Protein AF-A0A372LTD6-F1 (afdb_monomer)

Structure (mmCIF, N/CA/C/O backbone):
data_AF-A0A372LTD6-F1
#
_entry.id   AF-A0A372LTD6-F1
#
loop_
_atom_site.group_PDB
_atom_site.id
_atom_site.type_symbol
_atom_site.label_atom_id
_atom_site.label_alt_id
_atom_site.label_comp_id
_atom_site.label_asym_id
_atom_site.label_entity_id
_atom_site.label_seq_id
_atom_site.pdbx_PDB_ins_code
_atom_site.Cartn_x
_atom_site.Cartn_y
_atom_site.Cartn_z
_atom_site.occupancy
_atom_site.B_iso_or_equiv
_atom_site.auth_seq_id
_atom_site.auth_comp_id
_atom_site.auth_asym_id
_atom_site.auth_atom_id
_atom_site.pdbx_PDB_model_num
ATOM 1 N N . MET A 1 1 ? -12.110 -16.234 -27.546 1.00 48.28 1 MET A N 1
ATOM 2 C CA . MET A 1 1 ? -11.596 -17.216 -28.523 1.00 48.28 1 MET A CA 1
ATOM 3 C C . MET A 1 1 ? -10.132 -16.880 -28.684 1.00 48.28 1 MET A C 1
ATOM 5 O O . MET A 1 1 ? -9.846 -15.906 -29.369 1.00 48.28 1 MET A O 1
ATOM 9 N N . GLY A 1 2 ? -9.264 -17.591 -27.964 1.00 65.38 2 GLY A N 1
ATOM 10 C CA . GLY A 1 2 ? -7.819 -17.384 -28.027 1.00 65.38 2 GLY A CA 1
ATOM 11 C C . GLY A 1 2 ? -7.290 -17.787 -29.399 1.00 65.38 2 GLY A C 1
ATOM 12 O O . GLY A 1 2 ? -7.794 -18.723 -30.033 1.00 65.38 2 GLY A O 1
ATOM 13 N N . ARG A 1 3 ? -6.325 -17.029 -29.907 1.00 87.62 3 ARG A N 1
ATOM 14 C CA . ARG A 1 3 ? -5.604 -17.367 -31.130 1.00 87.62 3 ARG A CA 1
ATOM 15 C C . ARG A 1 3 ? -4.471 -18.315 -30.752 1.00 87.62 3 ARG A C 1
ATOM 17 O O . ARG A 1 3 ? -3.696 -18.023 -29.854 1.00 87.62 3 ARG A O 1
ATOM 24 N N . TYR A 1 4 ? -4.329 -19.419 -31.478 1.00 91.19 4 TYR A N 1
ATOM 25 C CA . TYR A 1 4 ? -3.184 -20.308 -31.292 1.00 91.19 4 TYR A CA 1
ATOM 26 C C . TYR A 1 4 ? -2.007 -19.874 -32.160 1.00 91.19 4 TYR A C 1
ATOM 28 O O . TYR A 1 4 ? -2.164 -19.634 -33.360 1.00 91.19 4 TYR A O 1
ATOM 36 N N . LEU A 1 5 ? -0.830 -19.827 -31.547 1.00 91.19 5 LEU A N 1
ATOM 37 C CA . LEU A 1 5 ? 0.433 -19.434 -32.153 1.00 91.19 5 LEU A CA 1
ATOM 38 C C . LEU A 1 5 ? 1.352 -20.641 -32.301 1.00 91.19 5 LEU A C 1
ATOM 40 O O . LEU A 1 5 ? 1.405 -21.523 -31.439 1.00 91.19 5 LEU A O 1
ATOM 44 N N . ASN A 1 6 ? 2.128 -20.665 -33.380 1.00 92.38 6 ASN A N 1
ATOM 45 C CA . ASN A 1 6 ? 3.259 -21.581 -33.478 1.00 92.38 6 ASN A CA 1
ATOM 46 C C . ASN A 1 6 ? 4.502 -21.011 -32.762 1.00 92.38 6 ASN A C 1
ATOM 48 O O . ASN A 1 6 ? 4.570 -19.832 -32.415 1.00 92.38 6 ASN A O 1
ATOM 52 N N . VAL A 1 7 ? 5.533 -21.839 -32.575 1.00 90.38 7 VAL A N 1
ATOM 53 C CA . VAL A 1 7 ? 6.768 -21.445 -31.863 1.00 90.38 7 VAL A CA 1
ATOM 54 C C . VAL A 1 7 ? 7.481 -20.245 -32.506 1.00 90.38 7 VAL A C 1
ATOM 56 O O . VAL A 1 7 ? 8.085 -19.441 -31.798 1.00 90.38 7 VAL A O 1
ATOM 59 N N . HIS A 1 8 ? 7.432 -20.105 -33.833 1.00 90.69 8 HIS A N 1
ATOM 60 C CA . HIS A 1 8 ? 8.061 -18.983 -34.535 1.00 90.69 8 HIS A CA 1
ATOM 61 C C . HIS A 1 8 ? 7.274 -17.682 -34.352 1.00 90.69 8 HIS A C 1
ATOM 63 O O . HIS A 1 8 ? 7.871 -16.625 -34.162 1.00 90.69 8 HIS A O 1
ATOM 69 N N . GLU A 1 9 ? 5.945 -17.757 -34.369 1.00 91.31 9 GLU A N 1
ATOM 70 C CA . GLU A 1 9 ? 5.068 -16.624 -34.076 1.00 91.31 9 GLU A CA 1
ATOM 71 C C . GLU A 1 9 ? 5.218 -16.179 -32.621 1.00 91.31 9 GLU A C 1
ATOM 73 O O . GLU A 1 9 ? 5.394 -14.989 -32.368 1.00 91.31 9 GLU A O 1
ATOM 78 N N . ALA A 1 10 ? 5.262 -17.128 -31.681 1.00 91.75 10 ALA A N 1
ATOM 79 C CA . ALA A 1 10 ? 5.526 -16.841 -30.276 1.00 91.75 10 ALA A CA 1
ATOM 80 C C . ALA A 1 10 ? 6.906 -16.199 -30.075 1.00 91.75 10 ALA A C 1
ATOM 82 O O . ALA A 1 10 ? 7.030 -15.227 -29.336 1.00 91.75 10 ALA A O 1
ATOM 83 N N . LEU A 1 11 ? 7.943 -16.673 -30.779 1.00 93.25 11 LEU A N 1
ATOM 84 C CA . LEU A 1 11 ? 9.263 -16.040 -30.753 1.00 93.25 11 LEU A CA 1
ATOM 85 C C . LEU A 1 11 ? 9.213 -14.594 -31.254 1.00 93.25 11 LEU A C 1
ATOM 87 O O . LEU A 1 11 ? 9.876 -13.741 -30.672 1.00 93.25 11 LEU A O 1
ATOM 91 N N . ARG A 1 12 ? 8.446 -14.305 -32.312 1.00 92.38 12 ARG A N 1
ATOM 92 C CA . ARG A 1 12 ? 8.309 -12.935 -32.823 1.00 92.38 12 ARG A CA 1
ATOM 93 C C . ARG A 1 12 ? 7.703 -12.016 -31.765 1.00 92.38 12 ARG A C 1
ATOM 95 O O . ARG A 1 12 ? 8.260 -10.955 -31.516 1.00 92.38 12 ARG A O 1
ATOM 102 N N . ILE A 1 13 ? 6.634 -12.453 -31.099 1.00 90.88 13 ILE A N 1
ATOM 103 C CA . ILE A 1 13 ? 5.996 -11.682 -30.022 1.00 90.88 13 ILE A CA 1
ATOM 104 C C . ILE A 1 13 ? 6.965 -11.502 -28.845 1.00 90.88 13 ILE A C 1
ATOM 106 O O . ILE A 1 13 ? 7.194 -10.385 -28.395 1.00 90.88 13 ILE A O 1
ATOM 110 N N . LEU A 1 14 ? 7.620 -12.572 -28.391 1.00 91.25 14 LEU A N 1
ATOM 111 C CA . LEU A 1 14 ? 8.610 -12.494 -27.310 1.00 91.25 14 LEU A CA 1
ATOM 112 C C . LEU A 1 14 ? 9.780 -11.561 -27.647 1.00 91.25 14 LEU A C 1
ATOM 114 O O . LEU A 1 14 ? 10.305 -10.895 -26.756 1.00 91.25 14 LEU A O 1
ATOM 118 N N . ASN A 1 15 ? 10.181 -11.497 -28.915 1.00 90.88 15 ASN A N 1
ATOM 119 C CA . ASN A 1 15 ? 11.214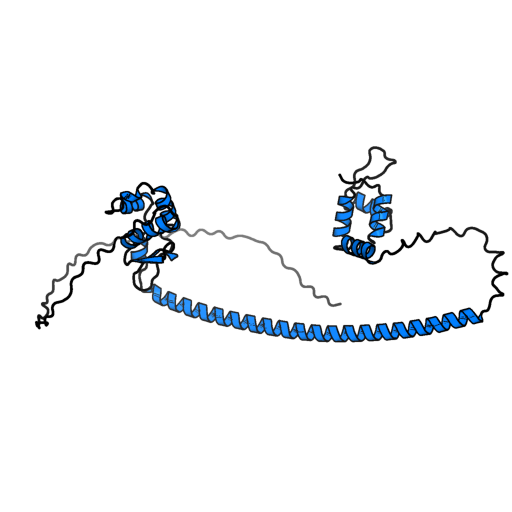 -10.587 -29.390 1.00 90.88 15 ASN A CA 1
ATOM 120 C C . ASN A 1 15 ? 10.728 -9.127 -29.392 1.00 90.88 15 ASN A C 1
ATOM 122 O O . ASN A 1 15 ? 11.420 -8.249 -28.884 1.00 90.88 15 ASN A O 1
ATOM 126 N N . GLU A 1 16 ? 9.510 -8.868 -29.878 1.00 87.50 16 GLU A N 1
ATOM 127 C CA . GLU A 1 16 ? 8.889 -7.535 -29.820 1.00 87.50 16 GLU A CA 1
ATOM 128 C C . GLU A 1 16 ? 8.759 -7.004 -28.387 1.00 87.50 16 GLU A C 1
ATOM 130 O O . GLU A 1 16 ? 8.861 -5.798 -28.163 1.00 87.50 16 GLU A O 1
ATOM 135 N N . HIS A 1 17 ? 8.566 -7.905 -27.423 1.00 86.00 17 HIS A N 1
ATOM 136 C CA . HIS A 1 17 ? 8.518 -7.595 -25.996 1.00 86.00 17 HIS A CA 1
ATOM 137 C C . HIS A 1 17 ? 9.883 -7.688 -25.291 1.00 86.00 17 HIS A C 1
ATOM 139 O O . HIS A 1 17 ? 9.942 -7.630 -24.065 1.00 86.00 17 HIS A O 1
ATOM 145 N N . TYR A 1 18 ? 10.981 -7.800 -26.047 1.00 87.69 18 TYR A N 1
ATOM 146 C CA . TYR A 1 18 ? 12.365 -7.858 -25.555 1.00 87.69 18 TYR A CA 1
ATOM 147 C C . TYR A 1 18 ? 12.651 -8.984 -24.544 1.00 87.69 18 TYR A C 1
ATOM 149 O O . TYR A 1 18 ? 13.608 -8.908 -23.776 1.00 87.69 18 TYR A O 1
ATOM 157 N N . VAL A 1 19 ? 11.868 -10.064 -24.565 1.00 89.19 19 VAL A N 1
ATOM 158 C CA . VAL A 1 19 ? 12.026 -11.208 -23.656 1.00 89.19 19 VAL A CA 1
ATOM 159 C C . VAL A 1 19 ? 13.125 -12.152 -24.144 1.00 89.19 19 VAL A C 1
ATOM 161 O O . VAL A 1 19 ? 14.004 -12.556 -23.381 1.00 89.19 19 VAL A O 1
ATOM 164 N N . THR A 1 20 ? 13.106 -12.538 -25.424 1.00 91.94 20 THR A N 1
ATOM 165 C CA . THR A 1 20 ? 14.157 -13.385 -26.007 1.00 91.94 20 THR A CA 1
ATOM 166 C C . THR A 1 20 ? 14.205 -13.298 -27.530 1.00 91.94 20 THR A C 1
ATOM 168 O O . THR A 1 20 ? 13.193 -13.079 -28.182 1.00 91.94 20 THR A O 1
ATOM 171 N N . HIS A 1 21 ? 15.391 -13.540 -28.094 1.00 90.69 21 HIS A N 1
ATOM 172 C CA . HIS A 1 21 ? 15.633 -13.600 -29.542 1.00 90.69 21 HIS A CA 1
ATOM 173 C C . HIS A 1 21 ? 15.955 -15.031 -30.019 1.00 90.69 21 HIS A C 1
ATOM 175 O O . HIS A 1 21 ? 16.237 -15.253 -31.194 1.00 90.69 21 HIS A O 1
ATOM 181 N N . SER A 1 22 ? 15.963 -16.017 -29.112 1.00 93.81 22 SER A N 1
ATOM 182 C CA . SER A 1 22 ? 16.414 -17.382 -29.405 1.00 93.81 22 SER A CA 1
ATOM 183 C C . SER A 1 22 ? 15.272 -18.388 -29.359 1.00 93.81 22 SER A C 1
ATOM 185 O O . SER A 1 22 ? 14.692 -18.655 -28.306 1.00 93.81 22 SER A O 1
ATOM 187 N N . ILE A 1 23 ? 15.024 -19.052 -30.490 1.00 92.50 23 ILE A N 1
ATOM 188 C CA . ILE A 1 23 ? 14.046 -20.144 -30.580 1.00 92.50 23 ILE A CA 1
ATOM 189 C C . ILE A 1 23 ? 14.385 -21.326 -29.657 1.00 92.50 23 ILE A C 1
ATOM 191 O O . ILE A 1 23 ? 13.500 -22.029 -29.166 1.00 92.50 23 ILE A O 1
ATOM 195 N N . GLN A 1 24 ? 15.674 -21.546 -29.385 1.00 94.00 24 GLN A N 1
ATOM 196 C CA . GLN A 1 24 ? 16.124 -22.604 -28.479 1.00 94.00 24 GLN A CA 1
ATOM 197 C C . GLN A 1 24 ? 15.684 -22.315 -27.041 1.00 94.00 24 GLN A C 1
ATOM 199 O O . GLN A 1 24 ? 15.284 -23.226 -26.321 1.00 94.00 24 GLN A O 1
ATOM 204 N N . THR A 1 25 ? 15.692 -21.042 -26.646 1.00 93.62 25 THR A N 1
ATOM 205 C CA . THR A 1 25 ? 15.204 -20.604 -25.338 1.00 93.62 25 THR A CA 1
ATOM 206 C C . THR A 1 25 ? 13.693 -20.800 -25.226 1.00 93.62 25 THR A C 1
ATOM 208 O O . THR A 1 25 ? 13.234 -21.396 -24.256 1.00 93.62 25 THR A O 1
ATOM 211 N N . VAL A 1 26 ? 12.929 -20.413 -26.254 1.00 92.31 26 VAL A N 1
ATOM 212 C CA . VAL A 1 26 ? 11.464 -20.598 -26.288 1.00 92.31 26 VAL A CA 1
ATOM 213 C C . VAL A 1 26 ? 11.089 -22.078 -26.186 1.00 92.31 26 VAL A C 1
ATOM 215 O O . VAL A 1 26 ? 10.296 -22.476 -25.337 1.00 92.31 26 VAL A O 1
ATOM 218 N N . THR A 1 27 ? 11.716 -22.934 -26.994 1.00 91.81 27 THR A N 1
ATOM 219 C CA . THR A 1 27 ? 11.458 -24.385 -26.949 1.00 91.81 27 THR A CA 1
ATOM 220 C C . THR A 1 27 ? 11.879 -25.029 -25.629 1.00 91.81 27 THR A C 1
ATOM 222 O O . THR A 1 27 ? 11.245 -25.992 -25.195 1.00 91.81 27 THR A O 1
ATOM 225 N N . ARG A 1 28 ? 12.920 -24.510 -24.967 1.00 94.94 28 ARG A N 1
ATOM 226 C CA . ARG A 1 28 ? 13.306 -24.931 -23.618 1.00 94.94 28 ARG A CA 1
ATOM 227 C C . ARG A 1 28 ? 12.240 -24.554 -22.589 1.00 94.94 28 ARG A C 1
ATOM 229 O O . ARG A 1 28 ? 11.867 -25.414 -21.803 1.00 94.94 28 ARG A O 1
ATOM 236 N N . TRP A 1 29 ? 11.718 -23.330 -22.617 1.00 95.69 29 TRP A N 1
ATOM 237 C CA . TRP A 1 29 ? 10.663 -22.890 -21.695 1.00 95.69 29 TRP A CA 1
ATOM 238 C C . TRP A 1 29 ? 9.362 -23.671 -21.851 1.00 95.69 29 TRP A C 1
ATOM 240 O O . TRP A 1 29 ? 8.746 -24.012 -20.846 1.00 95.69 29 TRP A O 1
ATOM 250 N N . ILE A 1 30 ? 9.008 -24.049 -23.080 1.00 93.81 30 ILE A N 1
ATOM 251 C CA . ILE A 1 30 ? 7.881 -24.954 -23.341 1.00 93.81 30 ILE A CA 1
ATOM 252 C C . ILE A 1 30 ? 8.113 -26.324 -22.684 1.00 93.81 30 ILE A C 1
ATOM 254 O O . ILE A 1 30 ? 7.233 -26.858 -22.020 1.00 93.81 30 ILE A O 1
ATOM 258 N N . ARG A 1 31 ? 9.319 -26.898 -22.812 1.00 91.50 31 ARG A N 1
ATOM 259 C CA . ARG A 1 31 ? 9.651 -28.189 -22.173 1.00 91.50 31 ARG A CA 1
ATOM 260 C C . ARG A 1 31 ? 9.690 -28.112 -20.649 1.00 91.50 31 ARG A C 1
ATOM 262 O O . ARG A 1 31 ? 9.387 -29.101 -19.994 1.00 91.50 31 ARG A O 1
ATOM 269 N N . GLU A 1 32 ? 10.108 -26.972 -20.108 1.00 93.81 32 GLU A N 1
ATOM 270 C CA . GLU A 1 32 ? 10.131 -26.698 -18.668 1.00 93.81 32 GLU A CA 1
ATOM 271 C C . GLU A 1 32 ? 8.733 -26.380 -18.104 1.00 93.81 32 GLU A C 1
ATOM 273 O O . GLU A 1 32 ? 8.602 -26.252 -16.892 1.00 93.81 32 GLU A O 1
ATOM 278 N N . GLY A 1 33 ? 7.703 -26.251 -18.951 1.00 91.31 33 GLY A N 1
ATOM 279 C CA . GLY A 1 33 ? 6.337 -25.918 -18.532 1.00 91.31 33 GLY A CA 1
ATOM 280 C C . GLY A 1 33 ? 6.148 -24.458 -18.118 1.00 91.31 33 GLY A C 1
ATOM 281 O O . GLY A 1 33 ? 5.161 -24.135 -17.472 1.00 91.31 33 GLY A O 1
ATOM 282 N N . LYS A 1 34 ? 7.092 -23.576 -18.469 1.00 91.88 34 LYS A N 1
ATOM 283 C CA . LYS A 1 34 ? 7.004 -22.132 -18.192 1.00 91.88 34 LYS A CA 1
ATOM 284 C C . LYS A 1 34 ? 6.077 -21.407 -19.159 1.00 91.88 34 LYS A C 1
ATOM 286 O O . LYS A 1 34 ? 5.458 -20.426 -18.783 1.00 91.88 34 LYS A O 1
ATOM 291 N N . ILE A 1 35 ? 6.022 -21.883 -20.401 1.00 93.44 35 ILE A N 1
ATOM 292 C CA . ILE A 1 35 ? 5.040 -21.459 -21.399 1.00 93.44 35 ILE A CA 1
ATOM 293 C C . ILE A 1 35 ? 4.132 -22.658 -21.631 1.00 93.44 35 ILE A C 1
ATOM 295 O O . ILE A 1 35 ? 4.621 -23.731 -22.003 1.00 93.44 35 ILE A O 1
ATOM 299 N N . ILE A 1 36 ? 2.835 -22.476 -21.400 1.00 91.88 36 ILE A N 1
ATOM 300 C CA . ILE A 1 36 ? 1.831 -23.509 -21.637 1.00 91.88 36 ILE A CA 1
ATOM 301 C C . ILE A 1 36 ? 1.709 -23.699 -23.150 1.00 91.88 36 ILE A C 1
ATOM 303 O O . ILE A 1 36 ? 1.489 -22.755 -23.907 1.00 91.88 36 ILE A O 1
ATOM 307 N N . ALA A 1 37 ? 1.938 -24.927 -23.610 1.00 92.19 37 ALA A N 1
ATOM 308 C CA . ALA A 1 37 ? 1.840 -25.260 -25.020 1.00 92.19 37 ALA A CA 1
ATOM 309 C C . ALA A 1 37 ? 1.366 -26.697 -25.210 1.00 92.19 37 ALA A C 1
ATOM 311 O O . ALA A 1 37 ? 1.832 -27.628 -24.547 1.00 92.19 37 ALA A O 1
ATOM 312 N N . GLU A 1 38 ? 0.500 -26.891 -26.192 1.00 90.75 38 GLU A N 1
ATOM 313 C CA . GLU A 1 38 ? 0.000 -28.193 -26.591 1.00 90.75 38 GLU A CA 1
ATOM 314 C C . GLU A 1 38 ? 0.776 -28.723 -27.790 1.00 90.75 38 GLU A C 1
ATOM 316 O O . GLU A 1 38 ? 1.148 -28.003 -28.723 1.00 90.75 38 GLU A O 1
ATOM 321 N N . ARG A 1 39 ? 1.042 -30.028 -27.786 1.00 87.12 39 ARG A N 1
ATOM 322 C CA . ARG A 1 39 ? 1.688 -30.670 -28.924 1.00 87.12 39 ARG A CA 1
ATOM 323 C C . ARG A 1 39 ? 0.644 -30.945 -29.997 1.00 87.12 39 ARG A C 1
ATOM 325 O O . ARG A 1 39 ? -0.321 -31.657 -29.746 1.00 87.12 39 ARG A O 1
ATOM 332 N N . THR A 1 40 ? 0.872 -30.443 -31.206 1.00 85.25 40 THR A N 1
ATOM 333 C CA . THR A 1 40 ? -0.046 -30.681 -32.327 1.00 85.25 40 THR A CA 1
ATOM 334 C C . THR A 1 40 ? -0.040 -32.160 -32.729 1.00 85.25 40 THR A C 1
ATOM 336 O O . THR A 1 40 ? 1.007 -32.813 -32.687 1.00 85.25 40 THR A O 1
ATOM 339 N N . GLU A 1 41 ? -1.188 -32.684 -33.175 1.00 81.69 41 GLU A N 1
ATOM 340 C CA . GLU A 1 41 ? -1.328 -34.066 -33.673 1.00 81.69 41 GLU A CA 1
ATOM 341 C C . GLU A 1 41 ? -0.324 -34.384 -34.794 1.00 81.69 41 GLU A C 1
ATOM 343 O O . GLU A 1 41 ? 0.264 -35.468 -34.856 1.00 81.69 41 GLU A O 1
ATOM 348 N N . ASN A 1 42 ? -0.062 -33.402 -35.657 1.00 81.19 42 ASN A N 1
ATOM 349 C CA . ASN A 1 42 ? 0.957 -33.491 -36.684 1.00 81.19 42 ASN A CA 1
ATOM 350 C C . ASN A 1 42 ? 2.321 -33.055 -36.131 1.00 81.19 42 ASN A C 1
ATOM 352 O O . ASN A 1 42 ? 2.564 -31.882 -35.848 1.00 81.19 42 ASN A O 1
ATOM 356 N N . ARG A 1 43 ? 3.265 -34.002 -36.050 1.00 73.25 43 ARG A N 1
ATOM 357 C CA . ARG A 1 43 ? 4.631 -33.748 -35.551 1.00 73.25 43 ARG A CA 1
ATOM 358 C C . ARG A 1 43 ? 5.385 -32.664 -36.328 1.00 73.25 43 ARG A C 1
ATOM 360 O O . ARG A 1 43 ? 6.340 -32.117 -35.782 1.00 73.25 43 ARG A O 1
ATOM 367 N N . LYS A 1 44 ? 4.997 -32.387 -37.578 1.00 75.81 44 LYS A N 1
ATOM 368 C CA . LYS A 1 44 ? 5.616 -31.343 -38.407 1.00 75.81 44 LYS A CA 1
ATOM 369 C C . LYS A 1 44 ? 5.207 -29.929 -37.995 1.00 75.81 44 LYS A C 1
ATOM 371 O O . LYS A 1 44 ? 5.996 -29.016 -38.197 1.00 75.81 44 LYS A O 1
ATOM 376 N N . ASP A 1 45 ? 4.036 -29.774 -37.383 1.00 71.50 45 ASP A N 1
ATOM 377 C CA . ASP A 1 45 ? 3.470 -28.462 -37.042 1.00 71.50 45 ASP A CA 1
ATOM 378 C C . ASP A 1 45 ? 3.971 -27.956 -35.678 1.00 71.50 45 ASP A C 1
ATOM 380 O O . ASP A 1 45 ? 3.835 -26.782 -35.347 1.00 71.50 45 ASP A O 1
ATOM 384 N N . GLY A 1 46 ? 4.626 -28.826 -34.900 1.00 86.81 46 GLY A N 1
ATOM 385 C CA . GLY A 1 46 ? 5.301 -28.454 -33.661 1.00 86.81 46 GLY A CA 1
ATOM 386 C C . GLY A 1 46 ? 4.340 -28.214 -32.493 1.00 86.81 46 GLY A C 1
ATOM 387 O O . GLY A 1 46 ? 3.414 -28.998 -32.262 1.00 86.81 46 GLY A O 1
ATOM 388 N N . TRP A 1 47 ? 4.619 -27.166 -31.718 1.00 91.25 47 TRP A N 1
ATOM 389 C CA . TRP A 1 47 ? 3.846 -26.771 -30.537 1.00 91.25 47 TRP A CA 1
ATOM 390 C C . TRP A 1 47 ? 2.852 -25.663 -30.882 1.00 91.25 47 TRP A C 1
ATOM 392 O O . TRP A 1 47 ? 3.193 -24.758 -31.647 1.00 91.25 47 TRP A O 1
ATOM 402 N N . ARG A 1 48 ? 1.663 -25.732 -30.282 1.00 92.12 48 ARG A N 1
ATOM 403 C CA . ARG A 1 48 ? 0.646 -24.679 -30.268 1.00 92.12 48 ARG A CA 1
ATOM 404 C C . ARG A 1 48 ? 0.636 -24.014 -28.906 1.00 92.12 48 ARG A C 1
ATOM 406 O O . ARG A 1 48 ? 0.568 -24.702 -27.897 1.00 92.12 48 ARG A O 1
ATOM 413 N N . ILE A 1 49 ? 0.720 -22.697 -28.898 1.00 94.00 49 ILE A N 1
ATOM 414 C CA . ILE A 1 49 ? 0.765 -21.866 -27.697 1.00 94.00 49 ILE A CA 1
ATOM 415 C C . ILE A 1 49 ? -0.466 -20.968 -27.746 1.00 94.00 49 ILE A C 1
ATOM 417 O O . ILE A 1 49 ? -0.760 -20.427 -28.815 1.00 94.00 49 ILE A O 1
ATOM 421 N N . ASP A 1 50 ? -1.199 -20.842 -26.644 1.00 93.69 50 ASP A N 1
ATOM 422 C CA . ASP A 1 50 ? -2.281 -19.861 -26.575 1.00 93.69 50 ASP A CA 1
ATOM 423 C C . ASP A 1 50 ? -1.678 -18.449 -26.509 1.00 93.69 50 ASP A C 1
ATOM 425 O O . ASP A 1 50 ? -0.697 -18.208 -25.801 1.00 93.69 50 ASP A O 1
ATOM 429 N N . GLU A 1 51 ? -2.204 -17.529 -27.316 1.00 91.94 51 GLU A N 1
ATOM 430 C CA . GLU A 1 51 ? -1.746 -16.141 -27.342 1.00 91.94 51 GLU A CA 1
ATOM 431 C C . GLU A 1 51 ? -1.930 -15.468 -25.975 1.00 91.94 51 GLU A C 1
ATOM 433 O O . GLU A 1 51 ? -1.023 -14.758 -25.537 1.00 91.94 51 GLU A O 1
ATOM 438 N N . ASP A 1 52 ? -3.031 -15.746 -25.270 1.00 90.94 52 ASP A N 1
ATOM 439 C CA . ASP A 1 52 ? -3.322 -15.138 -23.968 1.00 90.94 52 ASP A CA 1
ATOM 440 C C . ASP A 1 52 ? -2.322 -15.625 -22.897 1.00 90.94 52 ASP A C 1
ATOM 442 O O . ASP A 1 52 ? -1.705 -14.806 -22.209 1.00 90.94 52 ASP A O 1
ATOM 446 N N . ASP A 1 53 ? -2.055 -16.936 -22.845 1.00 89.81 53 ASP A N 1
ATOM 447 C CA . ASP A 1 53 ? -1.065 -17.543 -21.937 1.00 89.81 53 ASP A CA 1
ATOM 448 C C . ASP A 1 53 ? 0.356 -17.007 -22.196 1.00 89.81 53 ASP A C 1
ATOM 450 O O . ASP A 1 53 ? 1.166 -16.834 -21.279 1.00 89.81 53 ASP A O 1
ATOM 454 N N . LEU A 1 54 ? 0.692 -16.727 -23.462 1.00 92.44 54 LEU A N 1
ATOM 455 C CA . LEU A 1 54 ? 1.987 -16.152 -23.822 1.00 92.44 54 LEU A CA 1
ATOM 456 C C . LEU A 1 54 ? 2.132 -14.719 -23.292 1.00 92.44 54 LEU A C 1
ATOM 458 O O . LEU A 1 54 ? 3.210 -14.349 -22.820 1.00 92.44 54 LEU A O 1
ATOM 462 N N . TYR A 1 55 ? 1.073 -13.911 -23.362 1.00 90.06 55 TYR A N 1
ATOM 463 C CA . TYR A 1 55 ? 1.070 -12.552 -22.818 1.00 90.06 55 TYR A CA 1
ATOM 464 C C . TYR A 1 55 ? 1.080 -12.526 -21.288 1.00 90.06 55 TYR A C 1
ATOM 466 O O . TYR A 1 55 ? 1.725 -11.647 -20.705 1.00 90.06 55 TYR A O 1
ATOM 474 N N . GLU A 1 56 ? 0.438 -13.495 -20.636 1.00 89.81 56 GLU A N 1
ATOM 475 C CA . GLU A 1 56 ? 0.537 -13.690 -19.187 1.00 89.81 56 GLU A CA 1
ATOM 476 C C . GLU A 1 56 ? 1.988 -13.987 -18.786 1.00 89.81 56 GLU A C 1
ATOM 478 O O . GLU A 1 56 ? 2.567 -13.257 -17.981 1.00 89.81 56 GLU A O 1
ATOM 483 N N . PHE A 1 57 ? 2.646 -14.927 -19.474 1.00 92.00 57 PHE A N 1
ATOM 484 C CA . PHE A 1 57 ? 4.069 -15.211 -19.266 1.00 92.00 57 PHE A CA 1
ATOM 485 C C . PHE A 1 57 ? 4.966 -13.975 -19.467 1.00 92.00 57 PHE A C 1
ATOM 487 O O . PHE A 1 57 ? 5.894 -13.738 -18.692 1.00 92.00 57 PHE A O 1
ATOM 494 N N . ILE A 1 58 ? 4.709 -13.161 -20.498 1.00 90.31 58 ILE A N 1
ATOM 495 C CA . ILE A 1 58 ? 5.462 -11.915 -20.732 1.00 90.31 58 ILE A CA 1
ATOM 496 C C . ILE A 1 58 ? 5.267 -10.937 -19.570 1.00 90.31 58 ILE A C 1
ATOM 498 O O . ILE A 1 58 ? 6.224 -10.283 -19.152 1.00 90.31 58 ILE A O 1
ATOM 502 N N . THR A 1 59 ? 4.045 -10.841 -19.049 1.00 88.31 59 THR A N 1
ATOM 503 C CA . THR A 1 59 ? 3.711 -9.961 -17.925 1.00 88.31 59 THR A CA 1
ATOM 504 C C . THR A 1 59 ? 4.400 -10.415 -16.639 1.00 88.31 59 THR A C 1
ATOM 506 O O . THR A 1 59 ? 4.916 -9.572 -15.907 1.00 88.31 59 THR A O 1
ATOM 509 N N . ASP A 1 60 ? 4.500 -11.723 -16.410 1.00 87.75 60 ASP A N 1
ATOM 510 C CA . ASP A 1 60 ? 5.204 -12.295 -15.260 1.00 87.75 60 ASP A CA 1
ATOM 511 C C . ASP A 1 60 ? 6.719 -12.074 -15.328 1.00 87.75 60 ASP A C 1
ATOM 513 O O . ASP A 1 60 ? 7.354 -11.715 -14.334 1.00 87.75 60 ASP A O 1
ATOM 517 N N . VAL A 1 61 ? 7.320 -12.266 -16.506 1.00 84.31 61 VAL A N 1
ATOM 518 C CA . VAL A 1 61 ? 8.765 -12.065 -16.700 1.00 84.31 61 VAL A CA 1
ATOM 519 C C . VAL A 1 61 ? 9.129 -10.580 -16.660 1.00 84.31 61 VAL A C 1
ATOM 521 O O . VAL A 1 61 ? 10.202 -10.219 -16.172 1.00 84.31 61 VAL A O 1
ATOM 524 N N . HIS A 1 62 ? 8.252 -9.715 -17.168 1.00 80.88 62 HIS A N 1
ATOM 525 C CA . HIS A 1 62 ? 8.479 -8.279 -17.254 1.00 80.88 62 HIS A CA 1
ATOM 526 C C . HIS A 1 62 ? 7.197 -7.485 -16.932 1.00 80.88 62 HIS A C 1
ATOM 528 O O . HIS A 1 62 ? 6.479 -7.040 -17.840 1.00 80.88 62 HIS A O 1
ATOM 534 N N . PRO A 1 63 ? 6.933 -7.226 -15.635 1.00 81.31 63 PRO A N 1
ATOM 535 C CA . PRO A 1 63 ? 5.751 -6.488 -15.209 1.00 81.31 63 PRO A CA 1
ATOM 536 C C . PRO A 1 63 ? 5.688 -5.104 -15.865 1.00 81.31 63 PRO A C 1
ATOM 538 O O . PRO A 1 63 ? 6.622 -4.308 -15.767 1.00 81.31 63 PRO A O 1
ATOM 541 N N . GLY A 1 64 ? 4.587 -4.820 -16.562 1.00 72.81 64 GLY A N 1
ATOM 542 C CA . GLY A 1 64 ? 4.340 -3.531 -17.220 1.00 72.81 64 GLY A CA 1
ATOM 543 C C . GLY A 1 64 ? 4.993 -3.336 -18.598 1.00 72.81 64 GLY A C 1
ATOM 544 O O . GLY A 1 64 ? 4.735 -2.317 -19.241 1.00 72.81 64 GLY A O 1
ATOM 545 N N . ALA A 1 65 ? 5.780 -4.291 -19.113 1.00 74.81 65 ALA A N 1
ATOM 546 C CA . ALA A 1 65 ? 6.412 -4.150 -20.432 1.00 74.81 65 ALA A CA 1
ATOM 547 C C . ALA A 1 65 ? 5.398 -4.136 -21.584 1.00 74.81 65 ALA A C 1
ATOM 549 O O . ALA A 1 65 ? 5.555 -3.364 -22.529 1.00 74.81 65 ALA A O 1
ATOM 550 N N . VAL A 1 66 ? 4.331 -4.939 -21.496 1.00 74.44 66 VAL A N 1
ATOM 551 C CA . VAL A 1 66 ? 3.261 -4.970 -22.509 1.00 74.44 66 VAL A CA 1
ATOM 552 C C . VAL A 1 66 ? 2.611 -3.590 -22.647 1.00 74.44 66 VAL A C 1
ATOM 554 O O . VAL A 1 66 ? 2.539 -3.041 -23.745 1.00 74.44 66 VAL A O 1
ATOM 557 N N . GLN A 1 67 ? 2.232 -2.984 -21.519 1.00 79.44 67 GLN A N 1
ATOM 558 C CA . GLN A 1 67 ? 1.571 -1.676 -21.466 1.00 79.44 67 GLN A CA 1
ATOM 559 C C . GLN A 1 67 ? 2.498 -0.551 -21.942 1.00 79.44 67 GLN A C 1
ATOM 561 O O . GLN A 1 67 ? 2.076 0.319 -22.702 1.00 79.44 67 GLN A O 1
ATOM 566 N N . LEU A 1 68 ? 3.776 -0.586 -21.545 1.00 76.31 68 LEU A N 1
ATOM 567 C CA . LEU A 1 68 ? 4.766 0.418 -21.934 1.00 76.31 68 LEU A CA 1
ATOM 568 C C . LEU A 1 68 ? 5.068 0.383 -23.438 1.00 76.31 68 LEU A C 1
ATOM 570 O O . LEU A 1 68 ? 5.120 1.431 -24.081 1.00 76.31 68 LEU A O 1
ATOM 574 N N . ILE A 1 69 ? 5.254 -0.812 -24.006 1.00 75.38 69 ILE A N 1
ATOM 575 C CA . ILE A 1 69 ? 5.535 -0.988 -25.437 1.00 75.38 69 ILE A CA 1
ATOM 576 C C . ILE A 1 69 ? 4.321 -0.579 -26.266 1.00 75.38 69 ILE A C 1
ATOM 578 O O . ILE A 1 69 ? 4.478 0.092 -27.285 1.00 75.38 69 ILE A O 1
ATOM 582 N N . GLN A 1 70 ? 3.116 -0.920 -25.815 1.00 77.56 70 GLN A N 1
ATOM 583 C CA . GLN A 1 70 ? 1.884 -0.524 -26.485 1.00 77.56 70 GLN A CA 1
ATOM 584 C C . GLN A 1 70 ? 1.679 0.995 -26.453 1.00 77.56 70 GLN A C 1
ATOM 586 O O . GLN A 1 70 ? 1.499 1.605 -27.506 1.00 77.56 70 GLN A O 1
ATOM 591 N N . TYR A 1 71 ? 1.853 1.626 -25.288 1.00 78.56 71 TYR A N 1
ATOM 592 C CA . TYR A 1 71 ? 1.818 3.084 -25.149 1.00 78.56 71 TYR A CA 1
ATOM 593 C C . TYR A 1 71 ? 2.864 3.772 -26.038 1.00 78.56 71 TYR A C 1
ATOM 595 O O . TYR A 1 71 ? 2.574 4.775 -26.692 1.00 78.56 71 TYR A O 1
ATOM 603 N N . TYR A 1 72 ? 4.080 3.224 -26.125 1.00 74.19 72 TYR A N 1
ATOM 604 C CA . TYR A 1 72 ? 5.129 3.762 -26.992 1.00 74.19 72 TYR A CA 1
ATOM 605 C C . TYR A 1 72 ? 4.787 3.617 -28.485 1.00 74.19 72 TYR A C 1
ATOM 607 O O . TYR A 1 72 ? 4.993 4.569 -29.245 1.00 74.19 72 TYR A O 1
ATOM 615 N N . LYS A 1 73 ? 4.236 2.464 -28.904 1.00 71.88 73 LYS A N 1
ATOM 616 C CA . LYS A 1 73 ? 3.756 2.211 -30.277 1.00 71.88 73 LYS A CA 1
ATOM 617 C C . LYS A 1 73 ? 2.643 3.200 -30.661 1.00 71.88 73 LYS A C 1
ATOM 619 O O . LYS A 1 73 ? 2.696 3.788 -31.742 1.00 71.88 73 LYS A O 1
ATOM 624 N N . GLU A 1 74 ? 1.689 3.439 -29.763 1.00 76.06 74 GLU A N 1
ATOM 625 C CA . GLU A 1 74 ? 0.558 4.356 -29.969 1.00 76.06 74 GLU A CA 1
ATOM 626 C C . GLU A 1 74 ? 0.988 5.831 -30.004 1.00 76.06 74 GLU A C 1
ATOM 628 O O . GLU A 1 74 ? 0.547 6.590 -30.870 1.00 76.06 74 GLU A O 1
ATOM 633 N N . THR A 1 75 ? 1.886 6.235 -29.101 1.00 74.69 75 THR A N 1
ATOM 634 C CA . THR A 1 75 ? 2.279 7.644 -28.931 1.00 74.69 75 THR A CA 1
ATOM 635 C C . THR A 1 75 ? 3.257 8.112 -30.009 1.00 74.69 75 THR A C 1
ATOM 637 O O . THR A 1 75 ? 3.174 9.255 -30.458 1.00 74.69 75 THR A O 1
ATOM 640 N N . ASN A 1 76 ? 4.180 7.250 -30.452 1.00 65.81 76 ASN A N 1
ATOM 641 C CA . ASN A 1 76 ? 5.283 7.691 -31.307 1.00 65.81 76 ASN A CA 1
ATOM 642 C C . ASN A 1 76 ? 5.111 7.405 -32.809 1.00 65.81 76 ASN A C 1
ATOM 644 O O . ASN A 1 76 ? 5.893 7.940 -33.587 1.00 65.81 76 ASN A O 1
ATOM 648 N N . LYS A 1 77 ? 4.118 6.620 -33.266 1.00 60.94 77 LYS A N 1
ATOM 649 C CA . LYS A 1 77 ? 3.974 6.229 -34.695 1.00 60.94 77 LYS A CA 1
ATOM 650 C C . LYS A 1 77 ? 5.309 5.792 -35.345 1.00 60.94 77 LYS A C 1
ATOM 652 O O . LYS A 1 77 ? 5.565 6.103 -36.510 1.00 60.94 77 LYS A O 1
ATOM 657 N N . ILE A 1 78 ? 6.201 5.136 -34.594 1.00 57.00 78 ILE A N 1
ATOM 658 C CA . ILE A 1 78 ? 7.546 4.809 -35.084 1.00 57.00 78 ILE A CA 1
ATOM 659 C C . ILE A 1 78 ? 7.517 3.502 -35.878 1.00 57.00 78 ILE A C 1
ATOM 661 O O . ILE A 1 78 ? 7.201 2.434 -35.363 1.00 57.00 78 ILE A O 1
ATOM 665 N N . VAL A 1 79 ? 7.871 3.689 -37.150 1.00 50.78 79 VAL A N 1
ATOM 666 C CA . VAL A 1 79 ? 8.430 2.775 -38.150 1.00 50.78 79 VAL A CA 1
ATOM 667 C C . VAL A 1 79 ? 9.124 1.562 -37.527 1.00 50.78 79 VAL A C 1
ATOM 669 O O . VAL A 1 79 ? 10.069 1.717 -36.754 1.00 50.78 79 VAL A O 1
ATOM 672 N N . GLU A 1 80 ? 8.684 0.364 -37.920 1.00 51.28 80 GLU A N 1
ATOM 673 C CA . GLU A 1 80 ? 9.419 -0.887 -37.722 1.00 51.28 80 GLU A CA 1
ATOM 674 C C . GLU A 1 80 ? 10.883 -0.649 -38.114 1.00 51.28 80 GLU A C 1
ATOM 676 O O . GLU A 1 80 ? 11.158 -0.284 -39.261 1.00 51.28 80 GLU A O 1
ATOM 681 N N . LEU A 1 81 ? 11.836 -0.813 -37.186 1.00 47.22 81 LEU A N 1
ATOM 682 C CA . LEU A 1 81 ? 13.233 -0.969 -37.584 1.00 47.22 81 LEU A CA 1
ATOM 683 C C . LEU A 1 81 ? 13.276 -2.237 -38.433 1.00 47.22 81 LEU A C 1
ATOM 685 O O . LEU A 1 81 ? 13.340 -3.342 -37.899 1.00 47.22 81 LEU A O 1
ATOM 689 N N . GLY A 1 82 ? 13.143 -2.054 -39.749 1.00 42.69 82 GLY A N 1
ATOM 690 C CA . GLY A 1 82 ? 13.156 -3.129 -40.720 1.00 42.69 82 GLY A CA 1
ATOM 691 C C . GLY A 1 82 ? 14.358 -4.009 -40.442 1.00 42.69 82 GLY A C 1
ATOM 692 O O . GLY A 1 82 ? 15.450 -3.498 -40.172 1.00 42.69 82 GLY A O 1
ATOM 693 N N . GLU A 1 83 ? 14.117 -5.319 -40.458 1.00 42.12 83 GLU A N 1
ATOM 694 C CA . GLU A 1 83 ? 15.137 -6.350 -40.336 1.00 42.12 83 GLU A CA 1
ATOM 695 C C . GLU A 1 83 ? 16.390 -5.890 -41.079 1.00 42.12 83 GLU A C 1
ATOM 697 O O . GLU A 1 83 ? 16.348 -5.699 -42.294 1.00 42.12 83 GLU A O 1
ATOM 702 N N . ILE A 1 84 ? 17.495 -5.655 -40.365 1.00 45.09 84 ILE A N 1
ATOM 703 C CA . ILE A 1 84 ? 18.783 -5.468 -41.028 1.00 45.09 84 ILE A CA 1
ATOM 704 C C . ILE A 1 84 ? 19.027 -6.805 -41.727 1.00 45.09 84 ILE A C 1
ATOM 706 O O . ILE A 1 84 ? 19.226 -7.807 -41.032 1.00 45.09 84 ILE A O 1
ATOM 710 N N . PRO A 1 85 ? 18.971 -6.881 -43.069 1.00 37.81 85 PRO A N 1
ATOM 711 C CA . PRO A 1 85 ? 19.149 -8.154 -43.725 1.00 37.81 85 PRO A CA 1
ATOM 712 C C . PRO A 1 85 ? 20.592 -8.577 -43.466 1.00 37.81 85 PRO A C 1
ATOM 714 O O . PRO A 1 85 ? 21.534 -7.958 -43.968 1.00 37.81 85 PRO A O 1
ATOM 717 N N . HIS A 1 86 ? 20.774 -9.646 -42.692 1.00 39.97 86 HIS A N 1
ATOM 718 C CA . HIS A 1 86 ? 22.015 -10.408 -42.669 1.00 39.97 86 HIS A CA 1
ATOM 719 C C . HIS A 1 86 ? 22.187 -11.052 -44.050 1.00 39.97 86 HIS A C 1
ATOM 721 O O . HIS A 1 86 ? 21.931 -12.235 -44.256 1.00 39.97 86 HIS A O 1
ATOM 727 N N . LYS A 1 87 ? 22.594 -10.256 -45.044 1.00 41.84 87 LYS A N 1
ATOM 728 C CA . LYS A 1 87 ? 23.118 -10.793 -46.292 1.00 41.84 87 LYS A CA 1
ATOM 729 C C . LYS A 1 87 ? 24.465 -11.414 -45.963 1.00 41.84 87 LYS A C 1
ATOM 731 O O . LYS A 1 87 ? 25.419 -10.708 -45.645 1.00 41.84 87 LYS A O 1
ATOM 736 N N . GLU A 1 88 ? 24.526 -12.736 -46.044 1.00 41.69 88 GLU A N 1
ATOM 737 C CA . GLU A 1 88 ? 25.777 -13.471 -46.164 1.00 41.69 88 GLU A CA 1
ATOM 738 C C . GLU A 1 88 ? 26.617 -12.825 -47.273 1.00 41.69 88 GLU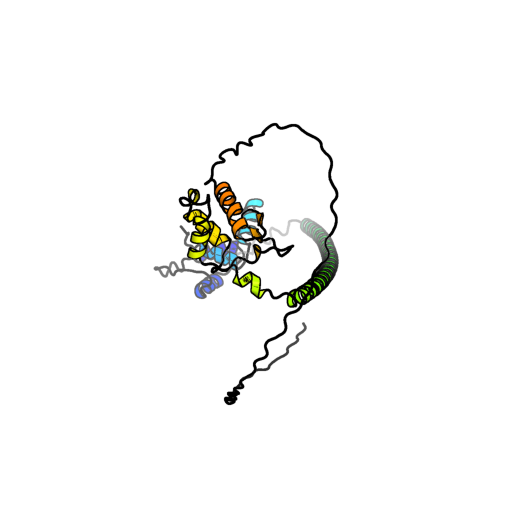 A C 1
ATOM 740 O O . GLU A 1 88 ? 26.297 -12.914 -48.460 1.00 41.69 88 GLU A O 1
ATOM 745 N N . ILE A 1 89 ? 27.695 -12.138 -46.895 1.00 45.34 89 ILE A N 1
ATOM 746 C CA . ILE A 1 89 ? 28.683 -11.639 -47.848 1.00 45.34 89 ILE A CA 1
ATOM 747 C C . ILE A 1 89 ? 29.527 -12.844 -48.268 1.00 45.34 89 ILE A C 1
ATOM 749 O O . ILE A 1 89 ? 30.609 -13.097 -47.744 1.00 45.34 89 ILE A O 1
ATOM 753 N N . LYS A 1 90 ? 29.008 -13.620 -49.219 1.00 46.34 90 LYS A N 1
ATOM 754 C CA . LYS A 1 90 ? 29.802 -14.534 -50.036 1.00 46.34 90 LYS A CA 1
ATOM 755 C C . LYS A 1 90 ? 29.832 -14.003 -51.461 1.00 46.34 90 LYS A C 1
ATOM 757 O O . LYS A 1 90 ? 28.868 -14.122 -52.206 1.00 46.34 90 LYS A O 1
ATOM 762 N N . GLY A 1 91 ? 30.992 -13.459 -51.820 1.00 49.12 91 GLY A N 1
ATOM 763 C CA . GLY A 1 91 ? 31.407 -13.237 -53.200 1.00 49.12 91 GLY A CA 1
ATOM 764 C C . GLY A 1 91 ? 31.177 -11.824 -53.731 1.00 49.12 91 GLY A C 1
ATOM 765 O O . GLY A 1 91 ? 30.051 -11.351 -53.832 1.00 49.12 91 GLY A O 1
ATOM 766 N N . THR A 1 92 ? 32.276 -11.234 -54.212 1.00 48.91 92 THR A N 1
ATOM 767 C CA . THR A 1 92 ? 32.364 -10.036 -55.073 1.00 48.91 92 THR A CA 1
ATOM 768 C C . THR A 1 92 ? 32.588 -8.694 -54.358 1.00 48.91 92 THR A C 1
ATOM 770 O O . THR A 1 92 ? 31.804 -7.762 -54.498 1.00 48.91 92 THR A O 1
ATOM 773 N N . ILE A 1 93 ? 33.723 -8.548 -53.662 1.00 46.81 93 ILE A N 1
ATOM 774 C CA . ILE A 1 93 ? 34.286 -7.237 -53.271 1.00 46.81 93 ILE A CA 1
ATOM 775 C C . ILE A 1 93 ? 35.605 -7.004 -54.021 1.00 46.81 93 ILE A C 1
ATOM 777 O O . ILE A 1 93 ? 36.653 -6.843 -53.407 1.00 46.81 93 ILE A O 1
ATOM 781 N N . GLN A 1 94 ? 35.588 -7.008 -55.357 1.00 49.31 94 GLN A N 1
ATOM 782 C CA . GLN A 1 94 ? 36.797 -6.639 -56.107 1.00 49.31 94 GLN A CA 1
ATOM 783 C C . GLN A 1 94 ? 36.649 -5.531 -57.161 1.00 49.31 94 GLN A C 1
ATOM 785 O O . GLN A 1 94 ? 37.647 -4.852 -57.361 1.00 49.31 94 GLN A O 1
ATOM 790 N N . PRO A 1 95 ? 35.482 -5.205 -57.761 1.00 46.38 95 PRO A N 1
ATOM 791 C CA . PRO A 1 95 ? 35.441 -4.100 -58.727 1.00 46.38 95 PRO A CA 1
ATOM 792 C C . PRO A 1 95 ? 34.800 -2.796 -58.214 1.00 46.38 95 PRO A C 1
ATOM 794 O O . PRO A 1 95 ? 34.591 -1.887 -59.012 1.00 46.38 95 PRO A O 1
ATOM 797 N N . LEU A 1 96 ? 34.472 -2.661 -56.917 1.00 40.97 96 LEU A N 1
ATOM 798 C CA . LEU A 1 96 ? 33.856 -1.426 -56.384 1.00 40.97 96 LEU A CA 1
ATOM 799 C C . LEU A 1 96 ? 34.816 -0.495 -55.622 1.00 40.97 96 LEU A C 1
ATOM 801 O O . LEU A 1 96 ? 34.476 0.663 -55.396 1.00 40.97 96 LEU A O 1
ATOM 805 N N . ILE A 1 97 ? 36.014 -0.965 -55.261 1.00 50.22 97 ILE A N 1
ATOM 806 C CA . ILE A 1 97 ? 36.973 -0.180 -54.462 1.00 50.22 97 ILE A CA 1
ATOM 807 C C . ILE A 1 97 ? 37.647 0.925 -55.304 1.00 50.22 97 ILE A C 1
ATOM 809 O O . ILE A 1 97 ? 37.995 1.974 -54.771 1.00 50.22 97 ILE A O 1
ATOM 813 N N . GLU A 1 98 ? 37.740 0.779 -56.630 1.00 47.94 98 GLU A N 1
ATOM 814 C CA . GLU A 1 98 ? 38.423 1.769 -57.484 1.00 47.94 98 GLU A CA 1
ATOM 815 C C . GLU A 1 98 ? 37.579 2.995 -57.873 1.00 47.94 98 GLU A C 1
ATOM 817 O O . GLU A 1 98 ? 38.141 4.008 -58.278 1.00 47.94 98 GLU A O 1
ATOM 822 N N . LYS A 1 99 ? 36.246 2.975 -57.717 1.00 50.81 99 LYS A N 1
ATOM 823 C CA . LYS A 1 99 ? 35.394 4.130 -58.087 1.00 50.81 99 LYS A CA 1
ATOM 824 C C . LYS A 1 99 ? 35.071 5.092 -56.941 1.00 50.81 99 LYS A C 1
ATOM 826 O O . LYS A 1 99 ? 34.620 6.201 -57.210 1.00 50.81 99 LYS A O 1
ATOM 831 N N . GLN A 1 100 ? 35.315 4.713 -55.685 1.00 47.56 100 GLN A N 1
ATOM 832 C CA . GLN A 1 100 ? 35.065 5.570 -54.513 1.00 47.56 100 GLN A CA 1
ATOM 833 C C . GLN A 1 100 ? 36.317 6.270 -53.963 1.00 47.56 100 GLN A C 1
ATOM 835 O O . GLN A 1 100 ? 36.198 7.092 -53.062 1.00 47.56 100 GLN A O 1
ATOM 840 N N . ALA A 1 101 ? 37.499 6.024 -54.533 1.00 49.31 101 ALA A N 1
ATOM 841 C CA . ALA A 1 101 ? 38.743 6.680 -54.122 1.00 49.31 101 ALA A CA 1
ATOM 842 C C . ALA A 1 101 ? 38.903 8.131 -54.638 1.00 49.31 101 ALA A C 1
ATOM 844 O O . ALA A 1 101 ? 39.898 8.778 -54.327 1.00 49.31 101 ALA A O 1
ATOM 845 N N . MET A 1 102 ? 37.944 8.661 -55.412 1.00 50.38 102 MET A N 1
ATOM 846 C CA . MET A 1 102 ? 38.009 10.014 -55.997 1.00 50.38 102 MET A CA 1
ATOM 847 C C . MET A 1 102 ? 36.975 11.019 -55.452 1.00 50.38 102 MET A C 1
ATOM 849 O O . MET A 1 102 ? 36.887 12.124 -55.982 1.00 50.38 102 MET A O 1
ATOM 853 N N . HIS A 1 103 ? 36.224 10.699 -54.388 1.00 51.47 103 HIS A N 1
ATOM 854 C CA . HIS A 1 103 ? 35.350 11.676 -53.718 1.00 51.47 103 HIS A CA 1
ATOM 855 C C . HIS A 1 103 ? 35.902 12.078 -52.336 1.00 51.47 103 HIS A C 1
ATOM 857 O O . HIS A 1 103 ? 35.782 11.341 -51.365 1.00 51.47 103 HIS A O 1
ATOM 863 N N . GLU A 1 104 ? 36.538 13.255 -52.320 1.00 57.72 104 GLU A N 1
ATOM 864 C CA . GLU A 1 104 ? 36.962 14.130 -51.208 1.00 57.72 104 GLU A CA 1
ATOM 865 C C . GLU A 1 104 ? 37.103 13.550 -49.778 1.00 57.72 104 GLU A C 1
ATOM 867 O O . GLU A 1 104 ? 36.129 13.539 -49.019 1.00 57.72 104 GLU A O 1
ATOM 872 N N . PRO A 1 105 ? 38.338 13.261 -49.311 1.00 61.72 105 PRO A N 1
ATOM 873 C CA . PRO A 1 105 ? 38.640 13.105 -47.878 1.00 61.72 105 PRO A CA 1
ATOM 874 C C . PRO A 1 105 ? 38.228 14.320 -47.017 1.00 61.72 105 PRO A C 1
ATOM 876 O O . PRO A 1 105 ? 37.890 14.155 -45.845 1.00 61.72 105 PRO A O 1
ATOM 879 N N . SER A 1 106 ? 38.141 15.519 -47.609 1.00 66.69 106 SER A N 1
ATOM 880 C CA . SER A 1 106 ? 37.775 16.764 -46.914 1.00 66.69 106 SER A CA 1
ATOM 881 C C . SER A 1 106 ? 36.385 16.724 -46.260 1.00 66.69 106 SER A C 1
ATOM 883 O O . SER A 1 106 ? 36.211 17.208 -45.146 1.00 66.69 106 SER A O 1
ATOM 885 N N . GLN A 1 107 ? 35.380 16.115 -46.903 1.00 76.06 107 GLN A N 1
ATOM 886 C CA . GLN A 1 107 ? 34.010 16.099 -46.361 1.00 76.06 107 GLN A CA 1
ATOM 887 C C . GLN A 1 107 ? 33.832 15.101 -45.212 1.00 76.06 107 GLN A C 1
ATOM 889 O O . GLN A 1 107 ? 32.896 15.218 -44.415 1.00 76.06 107 GLN A O 1
ATOM 894 N N . LEU A 1 108 ? 34.694 14.084 -45.143 1.00 80.00 108 LEU A N 1
ATOM 895 C CA . LEU A 1 108 ? 34.672 13.094 -44.074 1.00 80.00 1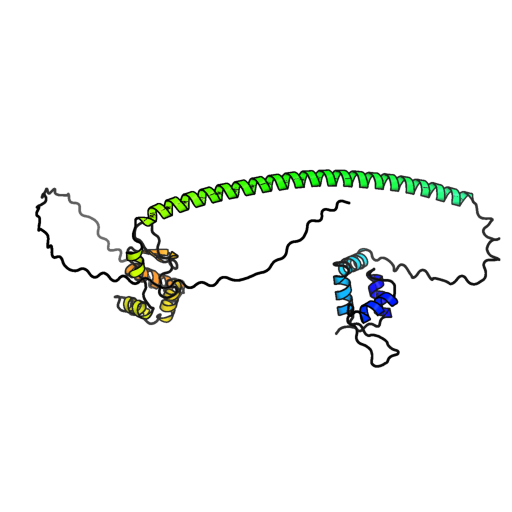08 LEU A CA 1
ATOM 896 C C . LEU A 1 108 ? 35.318 13.662 -42.806 1.00 80.00 108 LEU A C 1
ATOM 898 O O . LEU A 1 108 ? 34.760 13.499 -41.722 1.00 80.00 108 LEU A O 1
ATOM 902 N N . GLU A 1 109 ? 36.426 14.391 -42.949 1.00 8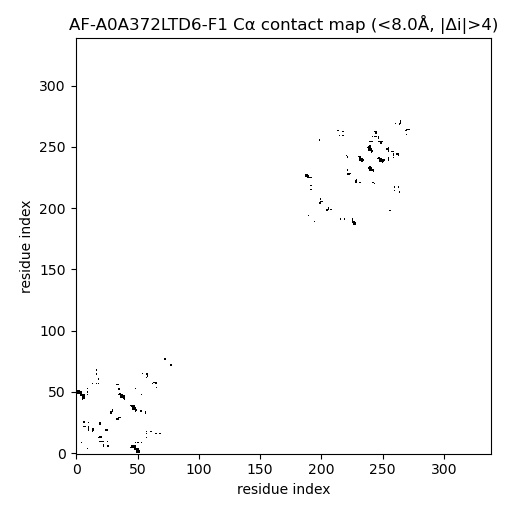4.62 109 GLU A N 1
ATOM 903 C CA . GLU A 1 109 ? 37.101 15.081 -41.844 1.00 84.62 109 GLU A CA 1
ATOM 904 C C . GLU A 1 109 ? 36.187 16.112 -41.165 1.00 84.62 109 GLU A C 1
ATOM 906 O O . GLU A 1 109 ? 36.078 16.132 -39.936 1.00 84.62 109 GLU A O 1
ATOM 911 N N . ASP A 1 110 ? 35.434 16.893 -41.944 1.00 89.50 110 ASP A N 1
ATOM 912 C CA . ASP A 1 110 ? 34.472 17.859 -41.400 1.00 89.50 110 ASP A CA 1
ATOM 913 C C . ASP A 1 110 ? 33.345 17.185 -40.604 1.00 89.50 110 ASP A C 1
ATOM 915 O O . ASP A 1 110 ? 32.933 17.673 -39.545 1.00 89.50 110 ASP A O 1
ATOM 919 N N . LYS A 1 111 ? 32.859 16.029 -41.074 1.00 91.12 111 LYS A N 1
ATOM 920 C CA . LYS A 1 111 ? 31.842 15.239 -40.364 1.00 91.12 111 LYS A CA 1
ATOM 921 C C . LYS A 1 111 ? 32.388 14.625 -39.080 1.00 91.12 111 LYS A C 1
ATOM 923 O O . LYS A 1 111 ? 31.679 14.630 -38.073 1.00 91.12 111 LYS A O 1
ATOM 928 N N . ILE A 1 112 ? 33.626 14.128 -39.095 1.00 92.06 112 ILE A N 1
ATOM 929 C CA . ILE A 1 112 ? 34.302 13.600 -37.902 1.00 92.06 112 ILE A CA 1
ATOM 930 C C . ILE A 1 112 ? 34.417 14.709 -36.855 1.00 92.06 112 ILE A C 1
ATOM 932 O O . ILE A 1 112 ? 33.917 14.553 -35.744 1.00 92.06 112 ILE A O 1
ATOM 936 N N . LYS A 1 113 ? 34.924 15.880 -37.246 1.00 94.81 113 LYS A N 1
ATOM 937 C CA . LYS A 1 113 ? 35.059 17.041 -36.359 1.00 94.81 113 LYS A CA 1
ATOM 938 C C . LYS A 1 113 ? 33.715 17.540 -35.818 1.00 94.81 113 LYS A C 1
ATOM 940 O O . LYS A 1 113 ? 33.611 17.964 -34.666 1.00 94.81 113 LYS A O 1
ATOM 945 N N . ALA A 1 114 ? 32.659 17.501 -36.632 1.00 94.56 114 ALA A N 1
ATOM 946 C CA . ALA A 1 114 ? 31.309 17.839 -36.187 1.00 94.56 114 ALA A CA 1
ATOM 947 C C . ALA A 1 114 ? 30.768 16.825 -35.165 1.00 94.56 114 ALA A C 1
ATOM 949 O O . ALA A 1 114 ? 30.106 17.217 -34.202 1.00 94.56 114 ALA A O 1
ATOM 950 N N . ASN A 1 115 ? 31.053 15.537 -35.353 1.00 93.69 115 ASN A N 1
ATOM 951 C CA . ASN A 1 115 ? 30.646 14.487 -34.427 1.00 93.69 115 ASN A CA 1
ATOM 952 C C . ASN A 1 115 ? 31.437 14.536 -33.116 1.00 93.69 115 ASN A C 1
ATOM 954 O O . ASN A 1 115 ? 30.825 14.412 -32.062 1.00 93.69 115 ASN A O 1
ATOM 958 N N . GLU A 1 116 ? 32.738 14.817 -33.150 1.00 95.88 116 GLU A N 1
ATOM 959 C CA . GLU A 1 116 ? 33.554 15.026 -31.945 1.00 95.88 116 GLU A CA 1
ATOM 960 C C . GLU A 1 116 ? 32.990 16.152 -31.071 1.00 95.88 116 GLU A C 1
ATOM 962 O O . GLU A 1 116 ? 32.813 15.981 -29.867 1.00 95.88 116 GLU A O 1
ATOM 967 N N . LYS A 1 117 ? 32.590 17.278 -31.680 1.00 96.31 117 LYS A N 1
ATOM 968 C CA . LYS A 1 117 ? 31.923 18.372 -30.954 1.00 96.31 117 LYS A CA 1
ATOM 969 C C . LYS A 1 117 ? 30.594 17.944 -30.333 1.00 96.31 117 LYS A C 1
ATOM 971 O O . LYS A 1 117 ? 30.263 18.371 -29.228 1.00 96.31 117 LYS A O 1
ATOM 976 N N . LYS A 1 118 ? 29.810 17.117 -31.035 1.00 96.62 118 LYS A N 1
ATOM 977 C CA . LYS A 1 118 ? 28.554 16.574 -30.492 1.00 96.62 118 LYS A CA 1
ATOM 978 C C . LYS A 1 118 ? 28.817 15.635 -29.320 1.00 96.62 118 LYS A C 1
ATOM 980 O O . LYS A 1 118 ? 28.090 15.721 -28.338 1.00 96.62 118 LYS A O 1
ATOM 985 N N . ILE A 1 119 ? 29.840 14.785 -29.411 1.00 95.88 119 ILE A N 1
ATOM 986 C CA . ILE A 1 119 ? 30.246 13.876 -28.333 1.00 95.88 119 ILE A CA 1
ATOM 987 C C . ILE A 1 119 ? 30.636 14.687 -27.095 1.00 95.88 119 ILE A C 1
ATOM 989 O O . ILE A 1 119 ? 30.023 14.493 -26.053 1.00 95.88 119 ILE A O 1
ATOM 993 N N . GLN A 1 120 ? 31.511 15.687 -27.228 1.00 96.44 120 GLN A N 1
ATOM 994 C CA . GLN A 1 120 ? 31.911 16.559 -26.110 1.00 96.44 120 GLN A CA 1
ATOM 995 C C . GLN A 1 120 ? 30.721 17.281 -25.459 1.00 96.44 120 GLN A C 1
ATOM 997 O 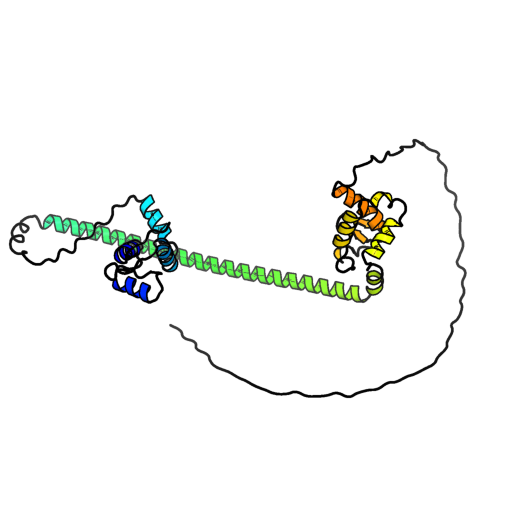O . GLN A 1 120 ? 30.625 17.405 -24.235 1.00 96.44 120 GLN A O 1
ATOM 1002 N N . HIS A 1 121 ? 29.771 17.750 -26.274 1.00 96.19 121 HIS A N 1
ATOM 1003 C CA . HIS A 1 121 ? 28.545 18.372 -25.772 1.00 96.19 121 HIS A CA 1
ATOM 1004 C C . HIS A 1 121 ? 27.661 17.383 -25.003 1.00 96.19 121 HIS A C 1
ATOM 1006 O O . HIS A 1 121 ? 27.093 17.729 -23.966 1.00 96.19 121 HIS A O 1
ATOM 1012 N N . LEU A 1 122 ? 27.535 16.151 -25.502 1.00 96.50 122 LEU A N 1
ATOM 1013 C CA . LEU A 1 122 ? 26.781 15.092 -24.834 1.00 96.50 122 LEU A CA 1
ATOM 1014 C C . LEU A 1 122 ? 27.455 14.646 -23.534 1.00 96.50 122 LEU A C 1
ATOM 1016 O O . LEU A 1 122 ? 26.755 14.474 -22.543 1.00 96.50 122 LEU A O 1
ATOM 1020 N N . GLU A 1 123 ? 28.782 14.539 -23.505 1.00 97.00 123 GLU A N 1
ATOM 1021 C CA . GLU A 1 123 ? 29.558 14.243 -22.295 1.00 97.00 123 GLU A CA 1
ATOM 1022 C C . GLU A 1 123 ? 29.337 15.313 -21.221 1.00 97.00 123 GLU A C 1
ATOM 1024 O O . GLU A 1 123 ? 29.013 14.989 -20.082 1.00 97.00 123 GLU A O 1
ATOM 1029 N N . THR A 1 124 ? 29.379 16.593 -21.604 1.00 97.50 124 THR A N 1
ATOM 1030 C CA . THR A 1 124 ? 29.102 17.710 -20.684 1.00 97.50 124 THR A CA 1
ATOM 1031 C C . THR A 1 124 ? 27.671 17.649 -20.136 1.00 97.50 124 THR A C 1
ATOM 1033 O O . THR A 1 124 ? 27.427 17.871 -18.949 1.00 97.50 124 THR A O 1
ATOM 1036 N N . LYS A 1 125 ? 26.689 17.336 -20.993 1.00 97.75 125 LYS A N 1
ATOM 1037 C CA . LYS A 1 125 ? 25.297 17.145 -20.557 1.00 97.75 125 LYS A CA 1
ATOM 1038 C C . LYS A 1 125 ? 25.161 15.966 -19.600 1.00 97.75 125 LYS A C 1
ATOM 1040 O O . LYS A 1 125 ? 24.451 16.096 -18.606 1.00 97.75 125 LYS A O 1
ATOM 1045 N N . LEU A 1 126 ? 25.828 14.851 -19.888 1.00 97.38 126 LEU A N 1
ATOM 1046 C CA . LEU A 1 126 ? 25.813 13.664 -19.044 1.00 97.38 126 LEU A CA 1
ATOM 1047 C C . LEU A 1 126 ? 26.415 13.969 -17.669 1.00 97.38 126 LEU A C 1
ATOM 1049 O O . LEU A 1 126 ? 25.800 13.644 -16.659 1.00 97.38 126 LEU A O 1
ATOM 1053 N N . GLU A 1 127 ? 27.547 14.670 -17.617 1.00 97.56 127 GLU A N 1
ATOM 1054 C CA . GLU A 1 127 ? 28.181 15.072 -16.359 1.00 97.56 127 GLU A CA 1
ATOM 1055 C C . GLU A 1 127 ? 27.260 15.968 -15.515 1.00 97.56 127 GLU A C 1
ATOM 1057 O O . GLU A 1 127 ? 27.126 15.774 -14.306 1.00 97.56 127 GLU A O 1
ATOM 1062 N N . ASN A 1 128 ? 26.557 16.910 -16.148 1.00 97.38 128 ASN A N 1
ATOM 1063 C CA . ASN A 1 128 ? 25.575 17.748 -15.460 1.00 97.38 128 ASN A CA 1
ATOM 1064 C C . ASN A 1 128 ? 24.389 16.936 -14.919 1.00 97.38 128 ASN A C 1
ATOM 1066 O O . ASN A 1 128 ? 23.938 17.182 -13.801 1.00 97.38 128 ASN A O 1
ATOM 1070 N N . VAL A 1 129 ? 23.891 15.956 -15.680 1.00 97.38 129 VAL A N 1
ATOM 1071 C CA . VAL A 1 129 ? 22.822 15.056 -15.217 1.00 97.38 129 VAL A CA 1
ATOM 1072 C C . VAL A 1 129 ? 23.292 14.229 -14.023 1.00 97.38 129 VAL A C 1
ATOM 1074 O O . VAL A 1 129 ? 22.568 14.148 -13.034 1.00 97.38 129 VAL A O 1
ATOM 1077 N N . VAL A 1 130 ? 24.510 13.681 -14.065 1.00 97.94 130 VAL A N 1
ATOM 1078 C CA . VAL A 1 130 ? 25.092 12.922 -12.947 1.00 97.94 130 VAL A CA 1
ATOM 1079 C C . VAL A 1 130 ? 25.205 13.794 -11.695 1.00 97.94 130 VAL A C 1
ATOM 1081 O O . VAL A 1 130 ? 24.719 13.396 -10.639 1.00 97.94 130 VAL A O 1
ATOM 1084 N N . LYS A 1 131 ? 25.732 15.021 -11.808 1.00 97.62 131 LYS A N 1
ATOM 1085 C CA . LYS A 1 131 ? 25.811 15.966 -10.676 1.00 97.62 131 LYS A CA 1
ATOM 1086 C C . LYS A 1 131 ? 24.437 16.291 -10.088 1.00 97.62 131 LYS A C 1
ATOM 1088 O O . LYS A 1 131 ? 24.285 16.351 -8.868 1.00 97.62 131 LYS A O 1
ATOM 1093 N N . ASN A 1 132 ? 23.427 16.475 -10.938 1.00 96.25 132 ASN A N 1
ATOM 1094 C CA . ASN A 1 132 ? 22.058 16.726 -10.488 1.00 96.25 132 ASN A CA 1
ATOM 1095 C C . ASN A 1 132 ? 21.457 15.509 -9.773 1.00 96.25 132 ASN A C 1
ATOM 1097 O O . ASN A 1 132 ? 20.795 15.675 -8.749 1.00 96.25 132 ASN A O 1
ATOM 1101 N N . LEU A 1 133 ? 21.710 14.295 -10.270 1.00 96.12 133 LEU A N 1
ATOM 1102 C CA . LEU A 1 133 ? 21.275 13.056 -9.622 1.00 96.12 133 LEU A CA 1
ATOM 1103 C C . LEU A 1 133 ? 21.955 12.859 -8.263 1.00 96.12 133 LEU A C 1
ATOM 1105 O O . LEU A 1 133 ? 21.282 12.527 -7.290 1.00 96.12 133 LEU A O 1
ATOM 1109 N N . GLU A 1 134 ? 23.259 13.118 -8.159 1.00 97.44 134 GLU A N 1
ATOM 1110 C CA . GLU A 1 134 ? 23.984 13.062 -6.885 1.00 97.44 134 GLU A CA 1
ATOM 1111 C C . GLU A 1 134 ? 23.439 14.068 -5.866 1.00 97.44 134 GLU A C 1
ATOM 1113 O O . GLU A 1 134 ? 23.280 13.741 -4.686 1.00 97.44 134 GLU A O 1
ATOM 1118 N N . LEU A 1 135 ? 23.131 15.290 -6.312 1.00 97.19 135 LEU A N 1
ATOM 1119 C CA . LEU A 1 135 ? 22.527 16.312 -5.464 1.00 97.19 135 LEU A CA 1
ATOM 1120 C C . LEU A 1 135 ? 21.123 15.898 -5.003 1.00 97.19 135 LEU A C 1
ATOM 1122 O O . LEU A 1 135 ? 20.823 15.997 -3.812 1.00 97.19 135 LEU A O 1
ATOM 1126 N N . GLY A 1 136 ? 20.295 15.391 -5.919 1.00 95.81 136 GLY A N 1
ATOM 1127 C CA . GLY A 1 136 ? 18.959 14.883 -5.610 1.00 95.81 136 GLY A CA 1
ATOM 1128 C C . GLY A 1 136 ? 18.996 13.722 -4.617 1.00 95.81 136 GLY A C 1
ATOM 1129 O O . GLY A 1 136 ? 18.238 13.715 -3.651 1.00 95.81 136 GLY A O 1
ATOM 1130 N N . ASN A 1 137 ? 19.939 12.790 -4.775 1.00 96.50 137 ASN A N 1
ATOM 1131 C CA . ASN A 1 137 ? 20.119 11.677 -3.845 1.00 96.50 137 ASN A CA 1
ATOM 1132 C C . ASN A 1 137 ? 20.505 12.162 -2.436 1.00 96.50 137 ASN A C 1
ATOM 1134 O O . ASN A 1 137 ? 19.928 11.721 -1.445 1.00 96.50 137 ASN A O 1
ATOM 1138 N N . LYS A 1 138 ? 21.419 13.139 -2.328 1.00 97.25 138 LYS A N 1
ATOM 1139 C CA . LYS A 1 138 ? 21.773 13.755 -1.035 1.00 97.25 138 LYS A CA 1
ATOM 1140 C C . LYS A 1 138 ? 20.572 14.429 -0.370 1.00 97.25 138 LYS A C 1
ATOM 1142 O O . LYS A 1 138 ? 20.397 14.300 0.839 1.00 97.25 138 LYS A O 1
ATOM 1147 N N . GLN A 1 139 ? 19.741 15.136 -1.136 1.00 96.88 139 GLN A N 1
ATOM 1148 C CA . GLN A 1 139 ? 18.519 15.757 -0.616 1.00 96.88 139 GLN A CA 1
ATOM 1149 C C . GLN A 1 139 ? 17.508 14.707 -0.145 1.00 96.88 139 GLN A C 1
ATOM 1151 O O . GLN A 1 139 ? 16.923 14.854 0.930 1.00 96.88 139 GLN A O 1
ATOM 1156 N N . TRP A 1 140 ? 17.333 13.632 -0.916 1.00 97.00 140 TRP A N 1
ATOM 1157 C CA . TRP A 1 140 ? 16.438 12.536 -0.564 1.00 97.00 140 TRP A CA 1
ATOM 1158 C C . TRP A 1 140 ? 16.875 11.859 0.737 1.00 97.00 140 TRP A C 1
ATOM 1160 O O . TRP A 1 140 ? 16.075 11.764 1.659 1.00 97.00 140 TRP A O 1
ATOM 1170 N N . GLN A 1 141 ? 18.162 11.530 0.884 1.00 96.62 141 GLN A N 1
ATOM 1171 C CA . GLN A 1 141 ? 18.715 10.970 2.126 1.00 96.62 141 GLN A CA 1
ATOM 1172 C C . GLN A 1 141 ? 18.512 11.885 3.342 1.00 96.62 141 GLN A C 1
ATOM 1174 O O . GLN A 1 141 ? 18.204 11.417 4.436 1.00 96.62 141 GLN A O 1
ATOM 1179 N N . GLN A 1 142 ? 18.666 13.202 3.175 1.00 96.06 142 GLN A N 1
ATOM 1180 C CA . GLN A 1 142 ? 18.394 14.157 4.254 1.00 96.06 142 GLN A CA 1
ATOM 1181 C C . GLN A 1 142 ? 16.912 14.200 4.630 1.00 96.06 142 GLN A C 1
ATOM 1183 O O . GLN A 1 142 ? 16.579 14.351 5.804 1.00 96.06 142 GLN A O 1
ATOM 1188 N N . THR A 1 143 ? 16.030 14.093 3.639 1.00 94.44 143 THR A N 1
ATOM 1189 C CA . THR A 1 143 ? 14.579 14.112 3.847 1.00 94.44 143 THR A CA 1
ATOM 1190 C C . THR A 1 143 ? 14.120 12.830 4.529 1.00 94.44 143 THR A C 1
ATOM 1192 O O . THR A 1 143 ? 13.380 12.899 5.503 1.00 94.44 143 THR A O 1
ATOM 1195 N N . ASP A 1 144 ? 14.629 11.684 4.082 1.00 95.12 144 ASP A N 1
ATOM 1196 C CA . ASP A 1 144 ? 14.371 10.373 4.672 1.00 95.12 144 ASP A CA 1
ATOM 1197 C C . ASP A 1 144 ? 14.840 10.310 6.132 1.00 95.12 144 ASP A C 1
ATOM 1199 O O . ASP A 1 144 ? 14.097 9.895 7.020 1.00 95.12 144 ASP A O 1
ATOM 1203 N N . LYS A 1 145 ? 16.032 10.845 6.426 1.00 97.31 145 LYS A N 1
ATOM 1204 C CA . LYS A 1 145 ? 16.523 10.960 7.804 1.00 97.31 145 LYS A CA 1
ATOM 1205 C C . LYS A 1 145 ? 15.573 11.774 8.692 1.00 97.31 145 LYS A C 1
ATOM 1207 O O . LYS A 1 145 ? 15.207 11.304 9.764 1.00 97.31 145 LYS A O 1
ATOM 1212 N N . LYS A 1 146 ? 15.152 12.963 8.243 1.00 96.75 146 LYS A N 1
ATOM 1213 C CA . LYS A 1 146 ? 14.210 13.815 8.994 1.00 96.75 146 LYS A CA 1
ATOM 1214 C C . LYS A 1 146 ? 12.857 13.137 9.191 1.00 96.75 146 LYS A C 1
ATOM 1216 O O . LYS A 1 146 ? 12.272 13.235 10.261 1.00 96.75 146 LYS A O 1
ATOM 1221 N N . PHE A 1 147 ? 12.368 12.445 8.166 1.00 95.38 147 PHE A N 1
ATOM 1222 C CA . PHE A 1 147 ? 11.118 11.698 8.237 1.00 95.38 147 PHE A CA 1
ATOM 1223 C C . PHE A 1 147 ? 11.188 10.588 9.293 1.00 95.38 147 PHE A C 1
ATOM 1225 O O . PHE A 1 147 ? 10.298 10.482 10.135 1.00 95.38 147 PHE A O 1
ATOM 1232 N N . ASN A 1 148 ? 12.278 9.819 9.309 1.00 94.88 148 ASN A N 1
ATOM 1233 C CA . ASN A 1 148 ? 12.502 8.774 10.307 1.00 94.88 148 ASN A CA 1
ATOM 1234 C C . ASN A 1 148 ? 12.646 9.338 11.733 1.00 94.88 148 ASN A C 1
ATOM 1236 O O . ASN A 1 148 ? 12.125 8.744 12.677 1.00 94.88 148 ASN A O 1
ATOM 1240 N N . GLU A 1 149 ? 13.286 10.500 11.901 1.00 96.62 149 GLU A N 1
ATOM 1241 C CA . GLU A 1 149 ? 13.333 11.218 13.186 1.00 96.62 149 GLU A CA 1
ATOM 1242 C C . GLU A 1 149 ? 11.917 11.594 13.665 1.00 96.62 149 GLU A C 1
ATOM 1244 O O . GLU A 1 149 ? 11.554 11.285 14.801 1.00 96.62 149 GLU A O 1
ATOM 1249 N N . SER A 1 150 ? 11.073 12.150 12.787 1.00 95.81 150 SER A N 1
ATOM 1250 C CA . SER A 1 150 ? 9.677 12.481 13.115 1.00 95.81 150 SER A CA 1
ATOM 1251 C C . SER A 1 150 ? 8.817 11.253 13.439 1.00 95.81 150 SER A C 1
ATOM 1253 O O . SER A 1 150 ? 7.974 11.316 14.334 1.00 95.81 150 SER A O 1
ATOM 1255 N N . ILE A 1 151 ? 9.025 10.118 12.757 1.00 94.06 151 ILE A N 1
ATOM 1256 C CA . ILE A 1 151 ? 8.363 8.852 13.117 1.00 94.06 151 ILE A CA 1
ATOM 1257 C C . ILE A 1 151 ? 8.764 8.424 14.532 1.00 94.06 151 ILE A C 1
ATOM 1259 O O . ILE A 1 151 ? 7.902 8.026 15.316 1.00 94.06 151 ILE A O 1
ATOM 1263 N N . GLY A 1 152 ? 10.051 8.525 14.875 1.00 94.38 152 GLY A N 1
ATOM 1264 C CA . GLY A 1 152 ? 10.543 8.209 16.215 1.00 94.38 152 GLY A CA 1
ATOM 1265 C C . GLY A 1 152 ? 9.869 9.051 17.302 1.00 94.38 152 GLY A C 1
ATOM 1266 O O . GLY A 1 152 ? 9.411 8.508 18.309 1.00 94.38 152 GLY A O 1
ATOM 1267 N N . GLU A 1 153 ? 9.737 10.359 17.077 1.00 96.62 153 GLU A N 1
ATOM 1268 C CA . GLU A 1 153 ? 9.031 11.273 17.987 1.00 96.62 153 GLU A CA 1
ATOM 1269 C C . GLU A 1 153 ? 7.548 10.905 18.150 1.00 96.62 153 GLU A C 1
ATOM 1271 O O . GLU A 1 153 ? 7.035 10.868 19.272 1.00 96.62 153 GLU A O 1
ATOM 1276 N N . LEU A 1 154 ? 6.866 10.569 17.050 1.00 95.38 154 LEU A N 1
ATOM 1277 C CA . LEU A 1 154 ? 5.460 10.169 17.072 1.00 95.38 154 LEU A CA 1
ATOM 1278 C C . LEU A 1 154 ? 5.249 8.867 17.861 1.00 95.38 154 LEU A C 1
ATOM 1280 O O . LEU A 1 154 ? 4.311 8.767 18.654 1.00 95.38 154 LEU A O 1
ATOM 1284 N N . ILE A 1 155 ? 6.137 7.883 17.693 1.00 95.38 155 ILE A N 1
ATOM 1285 C CA . ILE A 1 155 ? 6.095 6.624 18.452 1.00 95.38 155 ILE A CA 1
ATOM 1286 C C . ILE A 1 155 ? 6.240 6.896 19.953 1.00 95.38 155 ILE A C 1
ATOM 1288 O O . ILE A 1 155 ? 5.459 6.367 20.746 1.00 95.38 155 ILE A O 1
ATOM 1292 N N . LEU A 1 156 ? 7.192 7.746 20.353 1.00 94.94 156 LEU A N 1
ATOM 1293 C CA . LEU A 1 156 ? 7.379 8.120 21.759 1.00 94.94 156 LEU A CA 1
ATOM 1294 C C . LEU A 1 156 ? 6.142 8.826 22.328 1.00 94.94 156 LEU A C 1
ATOM 1296 O O . LEU A 1 156 ? 5.732 8.547 23.457 1.00 94.94 156 LEU A O 1
ATOM 1300 N N . MET A 1 157 ? 5.505 9.696 21.540 1.00 95.25 157 MET A N 1
ATOM 1301 C CA . MET A 1 157 ? 4.255 10.348 21.928 1.00 95.25 157 MET A CA 1
ATOM 1302 C C . MET A 1 157 ? 3.135 9.325 22.178 1.00 95.25 157 MET A C 1
ATOM 1304 O O . MET A 1 157 ? 2.478 9.384 23.219 1.00 95.25 157 MET A O 1
ATOM 1308 N N . PHE A 1 158 ? 2.950 8.349 21.282 1.00 92.00 158 PHE A N 1
ATOM 1309 C CA . PHE A 1 158 ? 1.946 7.291 21.451 1.00 92.00 158 PHE A CA 1
ATOM 1310 C C . PHE A 1 158 ? 2.224 6.381 22.649 1.00 92.00 158 PHE A C 1
ATOM 1312 O O . PHE A 1 158 ? 1.289 5.993 23.353 1.00 92.00 158 PHE A O 1
ATOM 1319 N N . GLN A 1 159 ? 3.489 6.050 22.911 1.00 92.62 159 GLN A N 1
ATOM 1320 C CA . GLN A 1 159 ? 3.871 5.255 24.080 1.00 92.62 159 GLN A CA 1
ATOM 1321 C C . GLN A 1 159 ? 3.547 5.988 25.386 1.00 92.62 159 GLN A C 1
ATOM 1323 O O . GLN A 1 159 ? 2.969 5.392 26.296 1.00 92.62 159 GLN A O 1
ATOM 1328 N N . ASN A 1 160 ? 3.842 7.289 25.459 1.00 93.94 160 ASN A N 1
ATOM 1329 C CA . ASN A 1 160 ? 3.502 8.115 26.618 1.00 93.94 160 ASN A CA 1
ATOM 1330 C C . ASN A 1 160 ? 1.985 8.213 26.824 1.00 93.94 160 ASN A C 1
ATOM 1332 O O . ASN A 1 160 ? 1.508 8.041 27.944 1.00 93.94 160 ASN A O 1
ATOM 1336 N N . PHE A 1 161 ? 1.224 8.415 25.746 1.00 92.56 161 PHE A N 1
ATOM 1337 C CA . PHE A 1 161 ? -0.237 8.458 25.806 1.00 92.56 161 PHE A CA 1
ATOM 1338 C C . PHE A 1 161 ? -0.839 7.120 26.259 1.00 92.56 161 PHE A C 1
ATOM 1340 O O . PHE A 1 161 ? -1.714 7.085 27.121 1.00 92.56 161 PHE A O 1
ATOM 1347 N N . SER A 1 162 ? -0.320 6.006 25.737 1.00 92.19 162 SER A N 1
ATOM 1348 C CA . SER A 1 162 ? -0.752 4.659 26.133 1.00 92.19 162 SER A CA 1
ATOM 1349 C C . SER A 1 162 ? -0.480 4.397 27.614 1.00 92.19 162 SER A C 1
ATOM 1351 O O . SER A 1 162 ? -1.324 3.839 28.313 1.00 92.19 162 SER A O 1
ATOM 1353 N N . LYS A 1 163 ? 0.677 4.845 28.118 1.00 94.25 163 LYS A N 1
ATOM 1354 C CA . LYS A 1 163 ? 1.012 4.759 29.540 1.00 94.25 163 LYS A CA 1
ATOM 1355 C C . LYS A 1 163 ? 0.029 5.558 30.400 1.00 94.25 163 LYS A C 1
ATOM 1357 O O . LYS A 1 163 ? -0.460 5.031 31.393 1.00 94.25 163 LYS A O 1
ATOM 1362 N N . GLU A 1 164 ? -0.306 6.784 29.998 1.00 94.31 164 GLU A N 1
ATOM 1363 C CA . GLU A 1 164 ? -1.273 7.622 30.719 1.00 94.31 164 GLU A CA 1
ATOM 1364 C C . GLU A 1 164 ? -2.677 6.993 30.751 1.00 94.31 164 GLU A C 1
ATOM 1366 O O . GLU A 1 164 ? -3.351 7.032 31.782 1.00 94.31 164 GLU A O 1
ATOM 1371 N N . ILE A 1 165 ? -3.118 6.386 29.642 1.00 90.69 165 ILE A N 1
ATOM 1372 C CA . ILE A 1 165 ? -4.391 5.654 29.588 1.00 90.69 165 ILE A CA 1
ATOM 1373 C C . ILE A 1 165 ? -4.375 4.481 30.567 1.00 90.69 165 ILE A C 1
ATOM 1375 O O . ILE A 1 165 ? -5.300 4.356 31.366 1.00 90.69 165 ILE A O 1
ATOM 1379 N N . ASN A 1 166 ? -3.328 3.656 30.541 1.00 90.12 166 ASN A N 1
ATOM 1380 C CA . ASN A 1 166 ? -3.239 2.483 31.410 1.00 90.12 166 ASN A CA 1
ATOM 1381 C C . ASN A 1 166 ? -3.234 2.878 32.894 1.00 90.12 166 ASN A C 1
ATOM 1383 O O . ASN A 1 166 ? -3.985 2.309 33.677 1.00 90.12 166 ASN A O 1
ATOM 1387 N N . GLU A 1 167 ? -2.501 3.932 33.268 1.00 92.56 167 GLU A N 1
ATOM 1388 C CA . GLU A 1 167 ? -2.517 4.456 34.641 1.00 92.56 167 GLU A CA 1
ATOM 1389 C C . GLU A 1 167 ? -3.908 4.950 35.079 1.00 92.56 167 GLU A C 1
ATOM 1391 O O . GLU A 1 167 ? -4.252 4.880 36.262 1.00 92.56 167 GLU A O 1
ATOM 1396 N N . LYS A 1 168 ? -4.721 5.480 34.153 1.00 91.56 168 LYS A N 1
ATOM 1397 C CA . LYS A 1 168 ? -6.112 5.869 34.441 1.00 91.56 168 LYS A CA 1
ATOM 1398 C C . LYS A 1 168 ? -7.027 4.653 34.558 1.00 91.56 168 LYS A C 1
ATOM 1400 O O . LYS A 1 168 ? -7.865 4.643 35.457 1.00 91.56 168 LYS A O 1
ATOM 1405 N N . ILE A 1 169 ? -6.855 3.644 33.704 1.00 86.88 169 ILE A N 1
ATOM 1406 C CA . ILE A 1 169 ? -7.612 2.386 33.769 1.00 86.88 169 ILE A CA 1
ATOM 1407 C C . ILE A 1 169 ? -7.362 1.694 35.111 1.00 86.88 169 ILE A C 1
ATOM 1409 O O . ILE A 1 169 ? -8.323 1.398 35.815 1.00 86.88 169 ILE A O 1
ATOM 1413 N N . ASP A 1 170 ? -6.101 1.548 35.525 1.00 85.12 170 ASP A N 1
ATOM 1414 C CA . ASP A 1 170 ? -5.741 0.907 36.797 1.00 85.12 170 ASP A CA 1
ATOM 1415 C C . ASP A 1 170 ? -6.397 1.607 38.000 1.00 85.12 170 ASP A C 1
ATOM 1417 O O . ASP A 1 170 ? -6.901 0.956 38.920 1.00 85.12 170 ASP A O 1
ATOM 1421 N N . LYS A 1 171 ? -6.460 2.947 37.981 1.00 87.44 171 LYS A N 1
ATOM 1422 C CA . LYS A 1 171 ? -7.142 3.740 39.020 1.00 87.44 171 LYS A CA 1
ATOM 1423 C C . LYS A 1 171 ? -8.651 3.501 39.045 1.00 87.44 171 LYS A C 1
ATOM 1425 O O . LYS A 1 171 ? -9.227 3.443 40.128 1.00 87.44 171 LYS A O 1
ATOM 1430 N N . VAL A 1 172 ? -9.293 3.371 37.884 1.00 79.19 172 VAL A N 1
ATOM 1431 C CA . VAL A 1 172 ? -10.734 3.081 37.790 1.00 79.19 172 VAL A CA 1
ATOM 1432 C C . VAL A 1 172 ? -11.027 1.658 38.265 1.00 79.19 172 VAL A C 1
ATOM 1434 O O . VAL A 1 172 ? -11.929 1.465 39.080 1.00 79.19 172 VAL A O 1
ATOM 1437 N N . SER A 1 173 ? -10.226 0.673 37.854 1.00 76.62 173 SER A N 1
ATOM 1438 C CA . SER A 1 173 ? -10.383 -0.719 38.287 1.00 76.62 173 SER A CA 1
ATOM 1439 C C . SER A 1 173 ? -10.196 -0.887 39.800 1.00 76.62 173 SER A C 1
ATOM 1441 O O . SER A 1 173 ? -10.957 -1.619 40.432 1.00 76.62 173 SER A O 1
ATOM 1443 N N . ALA A 1 174 ? -9.255 -0.156 40.408 1.00 75.00 174 ALA A N 1
ATOM 1444 C CA . ALA A 1 174 ? -9.066 -0.141 41.862 1.00 75.00 174 ALA A CA 1
ATOM 1445 C C . ALA A 1 174 ? -10.241 0.498 42.634 1.00 75.00 174 ALA A C 1
ATOM 1447 O O . ALA A 1 174 ? -10.462 0.182 43.803 1.00 75.00 174 ALA A O 1
ATOM 1448 N N . LEU A 1 175 ? -11.006 1.396 42.002 1.00 68.19 175 LEU A N 1
ATOM 1449 C CA . LEU A 1 175 ? -12.219 1.976 42.588 1.00 68.19 175 LEU A CA 1
ATOM 1450 C C . LEU A 1 175 ? -13.431 1.040 42.436 1.00 68.19 175 LEU A C 1
ATOM 1452 O O . LEU A 1 175 ? -14.256 0.969 43.346 1.00 68.19 175 LEU A O 1
ATOM 1456 N N . GLN A 1 176 ? -13.510 0.283 41.338 1.00 57.38 176 GLN A N 1
ATOM 1457 C CA . GLN A 1 176 ? -14.602 -0.659 41.056 1.00 57.38 176 GLN A CA 1
ATOM 1458 C C . GLN A 1 176 ? -14.538 -1.949 41.891 1.00 57.38 176 GLN A C 1
ATOM 1460 O O . GLN A 1 176 ? -15.580 -2.539 42.173 1.00 57.38 176 GLN A O 1
ATOM 1465 N N . SER A 1 177 ? -13.360 -2.365 42.376 1.00 53.03 177 SER A N 1
ATOM 1466 C CA . SER A 1 177 ? -13.218 -3.556 43.234 1.00 53.03 177 SER A CA 1
ATOM 1467 C C . SER A 1 177 ? -13.840 -3.424 44.635 1.00 53.03 177 SER A C 1
ATOM 1469 O O . SER A 1 177 ? -13.881 -4.407 45.370 1.00 53.03 177 SER A O 1
ATOM 1471 N N . ASN A 1 178 ? -14.337 -2.240 45.015 1.00 53.22 178 ASN A N 1
ATOM 1472 C CA . ASN A 1 178 ? -15.026 -2.004 46.292 1.00 53.22 178 ASN A CA 1
ATOM 1473 C C . ASN A 1 178 ? -16.561 -1.972 46.175 1.00 53.22 178 ASN A C 1
ATOM 1475 O O . ASN A 1 178 ? -17.253 -1.808 47.180 1.00 53.22 178 ASN A O 1
ATOM 1479 N N . SER A 1 179 ? -17.109 -2.141 44.973 1.00 47.59 179 SER A N 1
ATOM 1480 C CA . SER A 1 179 ? -18.550 -2.197 44.723 1.00 47.59 179 SER A CA 1
ATOM 1481 C C . SER A 1 179 ? -18.883 -3.528 44.066 1.00 47.59 179 SER A C 1
ATOM 1483 O O . SER A 1 179 ? -18.578 -3.713 42.897 1.00 47.59 179 SER A O 1
ATOM 1485 N N . ASP A 1 180 ? -19.484 -4.444 44.832 1.00 41.81 180 ASP A N 1
ATOM 1486 C CA . ASP A 1 180 ? -19.928 -5.773 44.393 1.00 41.81 180 ASP A CA 1
ATOM 1487 C C . ASP A 1 180 ? -20.836 -5.676 43.141 1.00 41.81 180 ASP A C 1
ATOM 1489 O O . ASP A 1 180 ? -22.018 -5.325 43.258 1.00 41.81 180 ASP A O 1
ATOM 1493 N N . PRO A 1 181 ? -20.328 -5.988 41.929 1.00 46.97 181 PRO A N 1
ATOM 1494 C CA . PRO A 1 181 ? -21.106 -5.917 40.691 1.00 46.97 181 PRO A CA 1
ATOM 1495 C C . PRO A 1 181 ? -22.120 -7.071 40.587 1.00 46.97 181 PRO A C 1
ATOM 1497 O O . PRO A 1 181 ? -22.990 -7.081 39.709 1.00 46.97 181 PRO A O 1
ATOM 1500 N N . GLY A 1 182 ? -22.038 -8.064 41.485 1.00 44.81 182 GLY A N 1
ATOM 1501 C CA . GLY A 1 182 ? -22.799 -9.309 41.420 1.00 44.81 182 GLY A CA 1
ATOM 1502 C C . GLY A 1 182 ? -24.302 -9.162 41.666 1.00 44.81 182 GLY A C 1
ATOM 1503 O O . GLY A 1 182 ? -25.075 -10.039 41.268 1.00 44.81 182 GLY A O 1
ATOM 1504 N N . VAL A 1 183 ? -24.746 -8.061 42.280 1.00 48.44 183 VAL A N 1
ATOM 1505 C CA . VAL A 1 183 ? -26.156 -7.875 42.668 1.00 48.44 183 VAL A CA 1
ATOM 1506 C C . VAL A 1 183 ? -27.014 -7.310 41.527 1.00 48.44 183 VAL A C 1
ATOM 1508 O O . VAL A 1 183 ? -28.205 -7.621 41.446 1.00 48.44 183 VAL A O 1
ATOM 1511 N N . LEU A 1 184 ? -26.436 -6.529 40.606 1.00 48.84 184 LEU A N 1
ATOM 1512 C CA . LEU A 1 184 ? -27.174 -5.952 39.473 1.00 48.84 184 LEU A CA 1
ATOM 1513 C C . LEU A 1 184 ? -27.246 -6.923 38.286 1.00 48.84 184 LEU A C 1
ATOM 1515 O O . LEU A 1 184 ? -28.340 -7.168 37.784 1.00 48.84 184 LEU A O 1
ATOM 1519 N N . ALA A 1 185 ? -26.141 -7.568 37.896 1.00 51.00 185 ALA A N 1
ATOM 1520 C CA . ALA A 1 185 ? -26.117 -8.467 36.733 1.00 51.00 185 ALA A CA 1
ATOM 1521 C C . ALA A 1 185 ? -27.044 -9.695 36.878 1.00 51.00 185 ALA A C 1
ATOM 1523 O O . ALA A 1 185 ? -27.667 -10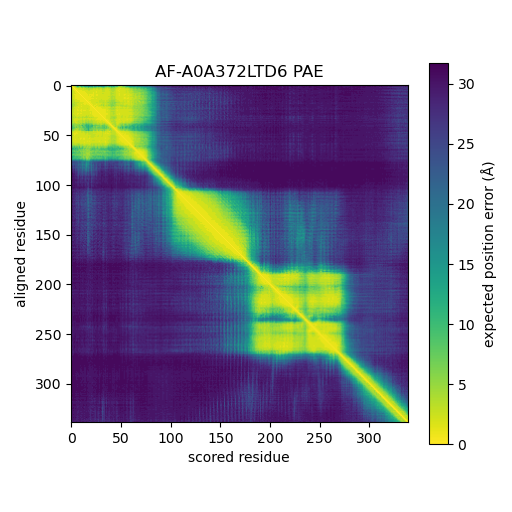.129 35.910 1.00 51.00 185 ALA A O 1
ATOM 1524 N N . LYS A 1 186 ? -27.220 -10.230 38.097 1.00 53.59 186 LYS A N 1
ATOM 1525 C CA . LYS A 1 186 ? -28.142 -11.356 38.350 1.00 53.59 186 LYS A CA 1
ATOM 1526 C C . LYS A 1 186 ? -29.624 -10.983 38.235 1.00 53.59 186 LYS A C 1
ATOM 1528 O O . LYS A 1 186 ? -30.449 -11.876 38.074 1.00 53.59 186 LYS A O 1
ATOM 1533 N N . LYS A 1 187 ? -29.983 -9.696 38.305 1.00 58.78 187 LYS A N 1
ATOM 1534 C CA . LYS A 1 187 ? -31.386 -9.242 38.304 1.00 58.78 187 LYS A CA 1
ATOM 1535 C C . LYS A 1 187 ? -31.964 -9.022 36.900 1.00 58.78 187 LYS A C 1
ATOM 1537 O O . LYS A 1 187 ? -33.170 -8.805 36.778 1.00 58.78 187 LYS A O 1
ATOM 1542 N N . PHE A 1 188 ? -31.127 -9.065 35.859 1.00 64.62 188 PHE A N 1
ATOM 1543 C CA . PHE A 1 188 ? -31.503 -8.625 34.508 1.00 64.62 188 PHE A CA 1
ATOM 1544 C C . PHE A 1 188 ? -31.369 -9.678 33.410 1.00 64.62 188 PHE A C 1
ATOM 1546 O O . PHE A 1 188 ? -31.835 -9.421 32.301 1.00 64.62 188 PHE A O 1
ATOM 1553 N N . ASN A 1 189 ? -30.818 -10.855 33.711 1.00 74.31 189 ASN A N 1
ATOM 1554 C CA . ASN A 1 189 ? -30.779 -11.972 32.768 1.00 74.31 189 ASN A CA 1
ATOM 1555 C C . ASN A 1 189 ? -32.157 -12.638 32.727 1.00 74.31 189 ASN A C 1
ATOM 1557 O O . ASN A 1 189 ? -32.609 -13.201 33.726 1.00 74.31 189 ASN A O 1
ATOM 1561 N N . LYS A 1 190 ? -32.840 -12.525 31.590 1.00 80.94 190 LYS A N 1
ATOM 1562 C CA . LYS A 1 190 ? -34.174 -13.084 31.356 1.00 80.94 190 LYS A CA 1
ATOM 1563 C C . LYS A 1 190 ? -34.188 -13.703 29.971 1.00 80.94 190 LYS A C 1
ATOM 1565 O O . LYS A 1 190 ? -33.765 -13.036 29.030 1.00 80.94 190 LYS A O 1
ATOM 1570 N N . SER A 1 191 ? -34.700 -14.927 29.858 1.00 88.75 191 SER A N 1
ATOM 1571 C CA . SER A 1 191 ? -34.996 -15.519 28.553 1.00 88.75 191 SER A CA 1
ATOM 1572 C C . SER A 1 191 ? -36.119 -14.744 27.862 1.00 88.75 191 SER A C 1
ATOM 1574 O O . SER A 1 191 ? -36.856 -13.985 28.509 1.00 88.75 191 SER A O 1
ATOM 1576 N N . TRP A 1 192 ? -36.266 -14.953 26.554 1.00 89.88 192 TRP A N 1
ATOM 1577 C CA . TRP A 1 192 ? -37.345 -14.361 25.766 1.00 89.88 192 TRP A CA 1
ATOM 1578 C C . TRP A 1 192 ? -38.724 -14.616 26.385 1.00 89.88 192 TRP A C 1
ATOM 1580 O O . TRP A 1 192 ? -39.509 -13.684 26.483 1.00 89.88 192 TRP A O 1
ATOM 1590 N N . GLU A 1 193 ? -39.005 -15.830 26.863 1.00 89.12 193 GLU A N 1
ATOM 1591 C CA . GLU A 1 193 ? -40.319 -16.200 27.412 1.00 89.12 193 GLU A CA 1
ATOM 1592 C C . GLU A 1 193 ? -40.656 -15.402 28.675 1.00 89.12 193 GLU A C 1
ATOM 1594 O O . GLU A 1 193 ? -41.787 -14.956 28.867 1.00 89.12 193 GLU A O 1
ATOM 1599 N N . VAL A 1 194 ? -39.664 -15.198 29.546 1.00 87.62 194 VAL A N 1
ATOM 1600 C CA . VAL A 1 194 ? -39.844 -14.397 30.762 1.00 87.62 194 VAL A CA 1
ATOM 1601 C C . VAL A 1 194 ? -40.016 -12.926 30.391 1.00 87.62 194 VAL A C 1
ATOM 1603 O O . VAL A 1 194 ? -40.874 -12.245 30.947 1.00 87.62 194 VAL A O 1
ATOM 1606 N N . PHE A 1 195 ? -39.225 -12.440 29.431 1.00 88.94 195 PHE A N 1
ATOM 1607 C CA . PHE A 1 195 ? -39.312 -11.069 28.942 1.00 88.94 195 PHE A CA 1
ATOM 1608 C C . PHE A 1 195 ? -40.668 -10.772 28.290 1.00 88.94 195 PHE A C 1
ATOM 1610 O O . PHE A 1 195 ? -41.299 -9.782 28.647 1.00 88.94 195 PHE A O 1
ATOM 1617 N N . SER A 1 196 ? -41.139 -11.621 27.374 1.00 89.00 196 SER A N 1
ATOM 1618 C CA . SER A 1 196 ? -42.401 -11.419 26.662 1.00 89.00 196 SER A CA 1
ATOM 1619 C C . SER A 1 196 ? -43.580 -11.401 27.627 1.00 89.00 196 SER A C 1
ATOM 1621 O O . SER A 1 196 ? -44.429 -10.520 27.525 1.00 89.00 196 SER A O 1
ATOM 1623 N N . ASN A 1 197 ? -43.600 -12.302 28.613 1.00 88.31 197 ASN A N 1
ATOM 1624 C CA . ASN A 1 197 ? -44.652 -12.317 29.628 1.00 88.31 197 ASN A CA 1
ATOM 1625 C C . ASN A 1 197 ? -44.639 -11.031 30.465 1.00 88.31 197 ASN A C 1
ATOM 1627 O O . ASN A 1 197 ? -45.670 -10.384 30.597 1.00 88.31 197 ASN A O 1
ATOM 1631 N N . ASP A 1 198 ? -43.469 -10.592 30.945 1.00 85.56 198 ASP A N 1
ATOM 1632 C CA . ASP A 1 198 ? -43.341 -9.344 31.714 1.00 85.56 198 ASP A CA 1
ATOM 1633 C C . ASP A 1 198 ? -43.791 -8.094 30.935 1.00 85.56 198 ASP A C 1
ATOM 1635 O O . ASP A 1 198 ? -44.228 -7.116 31.547 1.00 85.56 198 ASP A O 1
ATOM 1639 N N . ILE A 1 199 ? -43.618 -8.091 29.610 1.00 85.69 199 ILE A N 1
ATOM 1640 C CA . ILE A 1 199 ? -44.019 -6.983 28.738 1.00 85.69 199 ILE A CA 1
ATOM 1641 C C . ILE A 1 199 ? -45.522 -7.025 28.455 1.00 85.69 199 ILE A C 1
ATOM 1643 O O . ILE A 1 199 ? -46.183 -6.001 28.595 1.00 85.69 199 ILE A O 1
ATOM 1647 N N . PHE A 1 200 ? -46.072 -8.185 28.090 1.00 85.62 200 PHE A N 1
ATOM 1648 C CA . PHE A 1 200 ? -47.486 -8.309 27.719 1.00 85.62 200 PHE A CA 1
ATOM 1649 C C . PHE A 1 200 ? -48.442 -8.382 28.914 1.00 85.62 200 PHE A C 1
ATOM 1651 O O . PHE A 1 200 ? -49.630 -8.149 28.741 1.00 85.62 200 PHE A O 1
ATOM 1658 N N . GLU A 1 201 ? -47.956 -8.654 30.125 1.00 85.19 201 GLU A N 1
ATOM 1659 C CA . GLU A 1 201 ? -48.741 -8.490 31.360 1.00 85.19 201 GLU A CA 1
ATOM 1660 C C . GLU A 1 201 ? -48.849 -7.020 31.805 1.00 85.19 201 GLU A C 1
ATOM 1662 O O . GLU A 1 201 ? -49.528 -6.708 32.784 1.00 85.19 201 GLU A O 1
ATOM 1667 N N . TYR A 1 202 ? -48.163 -6.098 31.124 1.00 82.75 202 TYR A N 1
ATOM 1668 C CA . TYR A 1 202 ? -48.143 -4.692 31.498 1.00 82.75 202 TYR A CA 1
ATOM 1669 C C . TYR A 1 202 ? -49.386 -3.950 30.978 1.00 82.75 202 TYR A C 1
ATOM 1671 O O . TYR A 1 202 ? -49.742 -4.050 29.804 1.00 82.75 202 TYR A O 1
ATOM 1679 N N . GLU A 1 203 ? -50.027 -3.142 31.829 1.00 73.31 203 GLU A N 1
ATOM 1680 C CA . GLU A 1 203 ? -51.195 -2.346 31.428 1.00 73.31 203 GLU A CA 1
ATOM 1681 C C . GLU A 1 203 ? -50.867 -1.416 30.247 1.00 73.31 203 GLU A C 1
ATOM 1683 O O . GLU A 1 203 ? -49.905 -0.637 30.287 1.00 73.31 203 GLU A O 1
ATOM 1688 N N . GLY A 1 204 ? -51.681 -1.504 29.192 1.00 75.75 204 GLY A N 1
ATOM 1689 C CA . GLY A 1 204 ? -51.507 -0.753 27.947 1.00 75.75 204 GLY A CA 1
ATOM 1690 C C . GLY A 1 204 ? -50.541 -1.391 26.944 1.00 75.75 204 GLY A C 1
ATOM 1691 O O . GLY A 1 204 ? -50.307 -0.799 25.896 1.00 75.75 204 GLY A O 1
ATOM 1692 N N . PHE A 1 205 ? -49.980 -2.576 27.234 1.00 82.38 205 PHE A N 1
ATOM 1693 C CA . PHE A 1 205 ? -49.135 -3.303 26.281 1.00 82.38 205 PHE A CA 1
ATOM 1694 C C . PHE A 1 205 ? -49.854 -4.376 25.458 1.00 82.38 205 PHE A C 1
ATOM 1696 O O . PHE A 1 205 ? -49.283 -4.875 24.487 1.00 82.38 205 PHE A O 1
ATOM 1703 N N . ASP A 1 206 ? -51.108 -4.695 25.790 1.00 81.44 206 ASP A N 1
ATOM 1704 C CA . ASP A 1 206 ? -51.922 -5.649 25.027 1.00 81.44 206 ASP A CA 1
ATOM 1705 C C . ASP A 1 206 ? -52.103 -5.231 23.562 1.00 81.44 206 ASP A C 1
ATOM 1707 O O . ASP A 1 206 ? -52.129 -6.084 22.676 1.00 81.44 206 ASP A O 1
ATOM 1711 N N . GLU A 1 207 ? -52.137 -3.925 23.290 1.00 84.69 207 GLU A N 1
ATOM 1712 C CA . GLU A 1 207 ? -52.230 -3.366 21.936 1.00 84.69 207 GLU A CA 1
ATOM 1713 C C . GLU A 1 207 ? -50.992 -3.666 21.078 1.00 84.69 207 GLU A C 1
ATOM 1715 O O . GLU A 1 207 ? -51.067 -3.625 19.851 1.00 84.69 207 GLU A O 1
ATOM 1720 N N . TYR A 1 208 ? -49.856 -4.009 21.698 1.00 85.19 208 TYR A N 1
ATOM 1721 C CA . TYR A 1 208 ? -48.637 -4.355 20.970 1.00 85.19 208 TYR A CA 1
ATOM 1722 C C . TYR A 1 208 ? -48.463 -5.854 20.722 1.00 85.19 208 TYR A C 1
ATOM 1724 O O . TYR A 1 208 ? -47.438 -6.258 20.170 1.00 85.19 208 TYR A O 1
ATOM 1732 N N . ARG A 1 209 ? -49.434 -6.690 21.111 1.00 86.19 209 ARG A N 1
ATOM 1733 C CA . ARG A 1 209 ? -49.368 -8.146 20.911 1.00 86.19 209 ARG A CA 1
ATOM 1734 C C . ARG A 1 209 ? -49.240 -8.520 19.431 1.00 86.19 209 ARG A C 1
ATOM 1736 O O . ARG A 1 209 ? -48.533 -9.466 19.102 1.00 86.19 209 ARG A O 1
ATOM 1743 N N . ASP A 1 210 ? -49.820 -7.716 18.543 1.00 90.56 210 ASP A N 1
ATOM 1744 C CA . ASP A 1 210 ? -49.708 -7.887 17.090 1.00 90.56 210 ASP A CA 1
ATOM 1745 C C . ASP A 1 210 ? -48.289 -7.607 16.546 1.00 90.56 210 ASP A C 1
ATOM 1747 O O . ASP A 1 210 ? -47.970 -8.011 15.428 1.00 90.56 210 ASP A O 1
ATOM 1751 N N . TYR A 1 211 ? -47.415 -6.971 17.338 1.00 90.75 211 TYR A N 1
ATOM 1752 C CA . TYR A 1 211 ? -46.015 -6.678 16.999 1.00 90.75 211 TYR A CA 1
ATOM 1753 C C . TYR A 1 211 ? -45.022 -7.600 17.724 1.00 90.75 211 TYR A C 1
ATOM 1755 O O . TYR A 1 211 ? -43.865 -7.231 17.942 1.00 90.75 211 TYR A O 1
ATOM 1763 N N . GLU A 1 212 ? -45.447 -8.799 18.139 1.00 91.31 212 GLU A N 1
ATOM 1764 C CA . GLU A 1 212 ? -44.594 -9.744 18.873 1.00 91.31 212 GLU A CA 1
ATOM 1765 C C . GLU A 1 212 ? -43.277 -10.038 18.135 1.00 91.31 212 GLU A C 1
ATOM 1767 O O . GLU A 1 212 ? -42.217 -10.097 18.761 1.00 91.31 212 GLU A O 1
ATOM 1772 N N . SER A 1 213 ? -43.313 -10.163 16.803 1.00 90.94 213 SER A N 1
ATOM 1773 C CA . SER A 1 213 ? -42.115 -10.417 15.993 1.00 90.94 213 SER A CA 1
ATOM 1774 C C . SER A 1 213 ? -41.109 -9.264 16.070 1.00 90.94 213 SER A C 1
ATOM 1776 O O . SER A 1 213 ? -39.907 -9.494 16.207 1.00 90.94 213 SER A O 1
ATOM 1778 N N . GLU A 1 214 ? -41.578 -8.021 16.005 1.00 94.19 214 GLU A N 1
ATOM 1779 C CA . GLU A 1 214 ? -40.751 -6.820 16.101 1.00 94.19 214 GLU A CA 1
ATOM 1780 C C . GLU A 1 214 ? -40.227 -6.613 17.528 1.00 94.19 214 GLU A C 1
ATOM 1782 O O . GLU A 1 214 ? -39.062 -6.267 17.723 1.00 94.19 214 GLU A O 1
ATOM 1787 N N . ILE A 1 215 ? -41.043 -6.897 18.545 1.00 91.50 215 ILE A N 1
ATOM 1788 C CA . ILE A 1 215 ? -40.616 -6.873 19.952 1.00 91.50 215 ILE A CA 1
ATOM 1789 C C . ILE A 1 215 ? -39.557 -7.954 20.211 1.00 91.50 215 ILE A C 1
ATOM 1791 O O . ILE A 1 215 ? -38.609 -7.737 20.970 1.00 91.50 215 ILE A O 1
ATOM 1795 N N . LYS A 1 216 ? -39.660 -9.103 19.540 1.00 92.62 216 LYS A N 1
ATOM 1796 C CA . LYS A 1 216 ? -38.637 -10.146 19.588 1.00 92.62 216 LYS A CA 1
ATOM 1797 C C . LYS A 1 216 ? -37.334 -9.690 18.955 1.00 92.62 216 LYS A C 1
ATOM 1799 O O . LYS A 1 216 ? -36.266 -9.954 19.503 1.00 92.62 216 LYS A O 1
ATOM 1804 N N . GLU A 1 217 ? -37.388 -8.973 17.842 1.00 91.62 217 GLU A N 1
ATOM 1805 C CA . GLU A 1 217 ? -36.192 -8.376 17.249 1.00 91.62 217 GLU A CA 1
ATOM 1806 C C . GLU A 1 217 ? -35.563 -7.327 18.179 1.00 91.62 217 GLU A C 1
ATOM 1808 O O . GLU A 1 217 ? -34.350 -7.334 18.401 1.00 91.62 217 GLU A O 1
ATOM 1813 N N . TYR A 1 218 ? -36.390 -6.479 18.793 1.00 91.12 218 TYR A N 1
ATOM 1814 C CA . TYR A 1 218 ? -35.968 -5.526 19.816 1.00 91.12 218 TYR A CA 1
ATOM 1815 C C . TYR A 1 218 ? -35.241 -6.216 20.980 1.00 91.12 218 TYR A C 1
ATOM 1817 O O . TYR A 1 218 ? -34.168 -5.768 21.387 1.00 91.12 218 TYR A O 1
ATOM 1825 N N . TYR A 1 219 ? -35.771 -7.342 21.466 1.00 90.81 219 TYR A N 1
ATOM 1826 C CA . TYR A 1 219 ? -35.143 -8.142 22.516 1.00 90.81 219 TYR A CA 1
ATOM 1827 C C . TYR A 1 219 ? -33.738 -8.614 22.122 1.00 90.81 219 TYR A C 1
ATOM 1829 O O . TYR A 1 219 ? -32.791 -8.342 22.854 1.00 90.81 219 TYR A O 1
ATOM 1837 N N . HIS A 1 220 ? -33.557 -9.224 20.947 1.00 89.88 220 HIS A N 1
ATOM 1838 C CA . HIS A 1 220 ? -32.242 -9.722 20.499 1.00 89.88 220 HIS A CA 1
ATOM 1839 C C . HIS A 1 220 ? -31.207 -8.612 20.266 1.00 89.88 220 HIS A C 1
ATOM 1841 O O . HIS A 1 220 ? -30.005 -8.864 20.249 1.00 89.88 220 HIS A O 1
ATOM 1847 N N . ARG A 1 221 ? -31.654 -7.370 20.068 1.00 87.69 221 ARG A N 1
ATOM 1848 C CA . ARG A 1 221 ? -30.758 -6.212 19.952 1.00 87.69 221 ARG A CA 1
ATOM 1849 C C . ARG A 1 221 ? -30.281 -5.688 21.308 1.00 87.69 221 ARG A C 1
ATOM 1851 O O . ARG A 1 221 ? -29.318 -4.930 21.346 1.00 87.69 221 ARG A O 1
ATOM 1858 N N . ILE A 1 222 ? -30.947 -6.061 22.399 1.00 86.06 222 ILE A N 1
ATOM 1859 C CA . ILE A 1 222 ? -30.631 -5.628 23.772 1.00 86.06 222 ILE A CA 1
ATOM 1860 C C . ILE A 1 222 ? -30.057 -6.772 24.605 1.00 86.06 222 ILE A C 1
ATOM 1862 O O . ILE A 1 222 ? -29.280 -6.534 25.529 1.00 86.06 222 ILE A O 1
ATOM 1866 N N . TYR A 1 223 ? -30.406 -8.005 24.254 1.00 85.88 223 TYR A N 1
ATOM 1867 C CA . TYR A 1 223 ? -29.953 -9.226 24.889 1.00 85.88 223 TYR A CA 1
ATOM 1868 C C . TYR A 1 223 ? -29.056 -10.020 23.945 1.00 85.88 223 TYR A C 1
ATOM 1870 O O . TYR A 1 223 ? -29.405 -10.269 22.795 1.00 85.88 223 TYR A O 1
ATOM 1878 N N . LYS A 1 224 ? -27.910 -10.465 24.458 1.00 84.56 224 LYS A N 1
ATOM 1879 C CA . LYS A 1 224 ? -27.025 -11.431 23.812 1.00 84.56 224 LYS A CA 1
ATOM 1880 C C . LYS A 1 224 ? -26.860 -12.622 24.750 1.00 84.56 224 LYS A C 1
ATOM 1882 O O . LYS A 1 224 ? -26.429 -12.442 25.8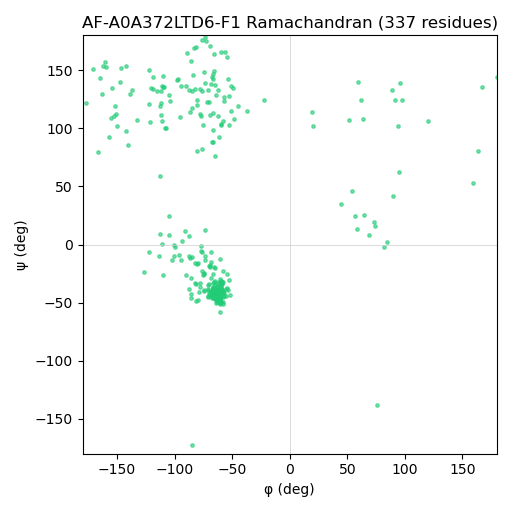85 1.00 84.56 224 LYS A O 1
ATOM 1887 N N . ASP A 1 225 ? -27.229 -13.814 24.289 1.00 82.38 225 ASP A N 1
ATOM 1888 C CA . ASP A 1 225 ? -27.209 -15.050 25.089 1.00 82.38 225 ASP A CA 1
ATOM 1889 C C . ASP A 1 225 ? -27.997 -14.914 26.413 1.00 82.38 225 ASP A C 1
ATOM 1891 O O . ASP A 1 225 ? -27.492 -15.235 27.489 1.00 82.38 225 ASP A O 1
ATOM 1895 N N . ASP A 1 226 ? -29.210 -14.348 26.339 1.00 78.44 226 ASP A N 1
ATOM 1896 C CA . ASP A 1 226 ? -30.102 -14.037 27.475 1.00 78.44 226 ASP A CA 1
ATOM 1897 C C . ASP A 1 226 ? -29.507 -13.092 28.539 1.00 78.44 226 ASP A C 1
ATOM 1899 O O . ASP A 1 226 ? -30.067 -12.908 29.628 1.00 78.44 226 ASP A O 1
ATOM 1903 N N . LYS A 1 227 ? -28.387 -12.437 28.216 1.00 77.81 227 LYS A N 1
ATOM 1904 C CA . LYS A 1 227 ? -27.745 -11.409 29.039 1.00 77.81 227 LYS A CA 1
ATOM 1905 C C . LYS A 1 227 ? -27.918 -10.047 28.399 1.00 77.81 227 LYS A C 1
ATOM 1907 O O . LYS A 1 227 ? -27.725 -9.892 27.196 1.00 77.81 227 LYS A O 1
ATOM 1912 N N . ILE A 1 228 ? -28.257 -9.047 29.206 1.00 75.81 228 ILE A N 1
ATOM 1913 C CA . ILE A 1 228 ? -28.322 -7.671 28.716 1.00 75.81 228 ILE A CA 1
ATOM 1914 C C . ILE A 1 228 ? -26.927 -7.244 28.238 1.00 75.81 228 ILE A C 1
ATOM 1916 O O . ILE A 1 228 ? -25.928 -7.500 28.913 1.00 75.81 228 ILE A O 1
ATOM 1920 N N . ILE A 1 229 ? -26.841 -6.633 27.060 1.00 76.56 229 ILE A N 1
ATOM 1921 C CA . ILE A 1 229 ? -25.568 -6.146 26.522 1.00 76.56 229 ILE A CA 1
ATOM 1922 C C . ILE A 1 229 ? -25.056 -5.047 27.462 1.00 76.56 229 ILE A C 1
ATOM 1924 O O . ILE A 1 229 ? -25.799 -4.112 27.755 1.00 76.56 229 ILE A O 1
ATOM 1928 N N . GLU A 1 230 ? -23.800 -5.133 27.917 1.00 63.72 230 GLU A N 1
ATOM 1929 C CA . GLU A 1 230 ? -23.196 -4.183 28.878 1.00 63.72 230 GLU A CA 1
ATOM 1930 C C . GLU A 1 230 ? -23.332 -2.717 28.437 1.00 63.72 230 GLU A C 1
ATOM 1932 O O . GLU A 1 230 ? -23.539 -1.840 29.269 1.00 63.72 230 GLU A O 1
ATOM 1937 N N . ALA A 1 231 ? -23.348 -2.458 27.125 1.00 61.06 231 ALA A N 1
ATOM 1938 C CA . ALA A 1 231 ? -23.606 -1.138 26.545 1.00 61.06 231 ALA A CA 1
ATOM 1939 C C . ALA A 1 231 ? -24.989 -0.532 26.894 1.00 61.06 231 ALA A C 1
ATOM 1941 O O . ALA A 1 231 ? -25.203 0.652 26.658 1.00 61.06 231 ALA A O 1
ATOM 1942 N N . CYS A 1 232 ? -25.928 -1.310 27.447 1.00 60.59 232 CYS A N 1
ATOM 1943 C CA . CYS A 1 232 ? -27.228 -0.825 27.933 1.00 60.59 232 CYS A CA 1
ATOM 1944 C C . CYS A 1 232 ? -27.169 -0.287 29.376 1.00 60.59 232 CYS A C 1
ATOM 1946 O O . CYS A 1 232 ? -28.140 0.293 29.867 1.00 60.59 232 CYS A O 1
ATOM 1948 N N . ILE A 1 233 ? -26.066 -0.512 30.097 1.00 60.53 233 ILE A N 1
ATOM 1949 C CA . ILE A 1 233 ? -25.907 -0.119 31.500 1.00 60.53 233 ILE A CA 1
ATOM 1950 C C . ILE A 1 233 ? -24.939 1.064 31.554 1.00 60.53 233 ILE A C 1
ATOM 1952 O O . ILE A 1 233 ? -23.727 0.893 31.485 1.00 60.53 233 ILE A O 1
ATOM 1956 N N . VAL A 1 234 ? -25.473 2.280 31.688 1.00 58.94 234 VAL A N 1
ATOM 1957 C CA . VAL A 1 234 ? -24.654 3.483 31.891 1.00 58.94 234 VAL A CA 1
ATOM 1958 C C . VAL A 1 234 ? -24.574 3.764 33.393 1.00 58.94 234 VAL A C 1
ATOM 1960 O O . VAL A 1 234 ? -25.558 4.143 34.023 1.00 58.94 234 VAL A O 1
ATOM 1963 N N . GLU A 1 235 ? -23.397 3.564 33.991 1.00 54.22 235 GLU A N 1
ATOM 1964 C CA . GLU A 1 235 ? -23.162 3.683 35.442 1.00 54.22 235 GLU A CA 1
ATOM 1965 C C . GLU A 1 235 ? -23.144 5.125 35.991 1.00 54.22 235 GLU A C 1
ATOM 1967 O O . GLU A 1 235 ? -22.809 5.342 37.155 1.00 54.22 235 GLU A O 1
ATOM 1972 N N . GLU A 1 236 ? -23.576 6.136 35.235 1.00 45.09 236 GLU A N 1
ATOM 1973 C CA . GLU A 1 236 ? -23.777 7.476 35.800 1.00 45.09 236 GLU A CA 1
ATOM 1974 C C . GLU A 1 236 ? -25.131 7.560 36.531 1.00 45.09 236 GLU A C 1
ATOM 1976 O O . GLU A 1 236 ? -26.139 8.059 36.031 1.00 45.09 236 GLU A O 1
ATOM 1981 N N . GLY A 1 237 ? -25.158 7.048 37.767 1.00 51.00 237 GLY A N 1
ATOM 1982 C CA . GLY A 1 237 ? -26.207 7.367 38.743 1.00 51.00 237 GLY A CA 1
ATOM 1983 C C . GLY A 1 237 ? -27.456 6.473 38.743 1.00 51.00 237 GLY A C 1
ATOM 1984 O O . GLY A 1 237 ? -28.561 6.981 38.938 1.00 51.00 237 GLY A O 1
ATOM 1985 N N . LYS A 1 238 ? -27.302 5.146 38.604 1.00 66.88 238 LYS A N 1
ATOM 1986 C CA . LYS A 1 238 ? -28.390 4.135 38.704 1.00 66.88 238 LYS A CA 1
ATOM 1987 C C . LYS A 1 238 ? -29.475 4.229 37.616 1.00 66.88 238 LYS A C 1
ATOM 1989 O O . LYS A 1 238 ? -30.614 3.823 37.854 1.00 66.88 238 LYS A O 1
ATOM 1994 N N . LYS A 1 239 ? -29.167 4.771 36.436 1.00 74.88 239 LYS A N 1
ATOM 1995 C CA . LYS A 1 239 ? -30.106 4.825 35.305 1.00 74.88 239 LYS A CA 1
ATOM 1996 C C . LYS A 1 239 ? -29.644 3.883 34.199 1.00 74.88 239 LYS A C 1
ATOM 1998 O O . LYS A 1 239 ? -28.472 3.840 33.867 1.00 74.88 239 LYS A O 1
ATOM 2003 N N . VAL A 1 240 ? -30.577 3.127 33.641 1.00 77.12 240 VAL A N 1
ATOM 2004 C CA . VAL A 1 240 ? -30.356 2.247 32.490 1.00 77.12 240 VAL A CA 1
ATOM 2005 C C . VAL A 1 240 ? -30.743 3.025 31.235 1.00 77.12 240 VAL A C 1
ATOM 2007 O O . VAL A 1 240 ? -31.769 3.713 31.244 1.00 77.12 240 VAL A O 1
ATOM 2010 N N . GLU A 1 241 ? -29.931 2.936 30.183 1.00 85.12 241 GLU A N 1
ATOM 2011 C CA . GLU A 1 241 ? -30.155 3.617 28.905 1.00 85.12 241 GLU A CA 1
ATOM 2012 C C . GLU A 1 241 ? -30.378 2.587 27.795 1.00 85.12 241 GLU A C 1
ATOM 2014 O O . GLU A 1 241 ? -29.640 1.613 27.670 1.00 85.12 241 GLU A O 1
ATOM 2019 N N . CYS A 1 242 ? -31.416 2.775 26.981 1.00 83.75 242 CYS A N 1
ATOM 2020 C CA . CYS A 1 242 ? -31.675 1.890 25.853 1.00 83.75 242 CYS A CA 1
ATOM 2021 C C . CYS A 1 242 ? -30.760 2.275 24.679 1.00 83.75 242 CYS A C 1
ATOM 2023 O O . CYS A 1 242 ? -30.912 3.379 24.156 1.00 83.75 242 CYS A O 1
ATOM 2025 N N . PRO A 1 243 ? -29.892 1.379 24.175 1.00 82.94 243 PRO A N 1
ATOM 2026 C CA . PRO A 1 243 ? -28.954 1.713 23.097 1.00 82.94 243 PRO A CA 1
ATOM 2027 C C . PRO A 1 243 ? -29.641 1.947 21.744 1.00 82.94 243 PRO A C 1
ATOM 2029 O O . PRO A 1 243 ? -29.051 2.533 20.843 1.00 82.94 243 PRO A O 1
ATOM 2032 N N . ILE A 1 244 ? -30.886 1.485 21.586 1.00 85.75 244 ILE A N 1
ATOM 2033 C CA . ILE A 1 244 ? -31.653 1.618 20.341 1.00 85.75 244 ILE A CA 1
ATOM 2034 C C . ILE A 1 244 ? -32.366 2.971 20.290 1.00 85.75 244 ILE A C 1
ATOM 2036 O O . ILE A 1 244 ? -32.395 3.626 19.252 1.00 85.75 244 ILE A O 1
ATOM 2040 N N . THR A 1 245 ? -32.956 3.399 21.410 1.00 87.50 245 THR A N 1
ATOM 2041 C CA . THR A 1 245 ? -33.851 4.566 21.438 1.00 87.50 245 THR A CA 1
ATOM 2042 C C . THR A 1 245 ? -33.317 5.760 22.229 1.00 87.50 245 THR A C 1
ATOM 2044 O O . THR A 1 245 ? -33.932 6.831 22.179 1.00 87.50 245 THR A O 1
ATOM 2047 N N . GLY A 1 246 ? -32.219 5.586 22.972 1.00 86.75 246 GLY A N 1
ATOM 2048 C CA . GLY A 1 246 ? -31.632 6.588 23.871 1.00 86.75 246 GLY A CA 1
ATOM 2049 C C . GLY A 1 246 ? -32.478 6.900 25.111 1.00 86.75 246 GLY A C 1
ATOM 2050 O O . GLY A 1 246 ? -32.191 7.850 25.835 1.00 86.75 246 GLY A O 1
ATOM 2051 N N . GLU A 1 247 ? -33.559 6.150 25.354 1.00 88.50 247 GLU A N 1
ATOM 2052 C CA . GLU A 1 247 ? -34.409 6.355 26.531 1.00 88.50 247 GLU A CA 1
ATOM 2053 C C . GLU A 1 247 ? -33.660 6.002 27.812 1.00 88.50 247 GLU A C 1
ATOM 2055 O O . GLU A 1 247 ? -32.903 5.037 27.839 1.00 88.50 247 GLU A O 1
ATOM 2060 N N . LYS A 1 248 ? -33.909 6.754 28.888 1.00 88.00 248 LYS A N 1
ATOM 2061 C CA . LYS A 1 248 ? -33.278 6.541 30.198 1.00 88.00 248 LYS A CA 1
ATOM 2062 C C . LYS A 1 248 ? -34.336 6.275 31.258 1.00 88.00 248 LYS A C 1
ATOM 2064 O O . LYS A 1 248 ? -35.326 7.005 31.358 1.00 88.00 248 LYS A O 1
ATOM 2069 N N . ALA A 1 249 ? -34.118 5.271 32.102 1.00 84.62 249 ALA A N 1
ATOM 2070 C CA . ALA A 1 249 ? -35.011 4.969 33.217 1.00 84.62 249 ALA A CA 1
ATOM 2071 C C . ALA A 1 249 ? -34.257 4.425 34.435 1.00 84.62 249 ALA A C 1
ATOM 2073 O O . ALA A 1 249 ? -33.217 3.790 34.309 1.00 84.62 249 ALA A O 1
ATOM 2074 N N . GLY A 1 250 ? -34.799 4.649 35.636 1.00 79.75 250 GLY A N 1
ATOM 2075 C CA . GLY A 1 250 ? -34.216 4.123 36.881 1.00 79.75 250 GLY A CA 1
ATOM 2076 C C . GLY A 1 250 ? -34.418 2.616 37.081 1.00 79.75 250 GLY A C 1
ATOM 2077 O O . GLY A 1 250 ? -33.795 2.020 37.953 1.00 79.75 250 GLY A O 1
ATOM 2078 N N . ASN A 1 251 ? -35.293 1.986 36.295 1.00 79.12 251 ASN A N 1
ATOM 2079 C CA . ASN A 1 251 ? -35.477 0.540 36.282 1.00 79.12 251 ASN A CA 1
ATOM 2080 C C . ASN A 1 251 ? -35.735 0.055 34.835 1.00 79.12 251 ASN A C 1
ATOM 2082 O O . ASN A 1 251 ? -36.264 0.824 34.026 1.00 79.12 251 ASN A O 1
ATOM 2086 N N . PRO A 1 252 ? -35.406 -1.204 34.489 1.00 76.94 252 PRO A N 1
ATOM 2087 C CA . PRO A 1 252 ? -35.583 -1.701 33.123 1.00 76.94 252 PRO A CA 1
ATOM 2088 C C . PRO A 1 252 ? -37.040 -1.853 32.692 1.00 76.94 252 PRO A C 1
ATOM 2090 O O . PRO A 1 252 ? -37.335 -1.706 31.515 1.00 76.94 252 PRO A O 1
ATOM 2093 N N . LYS A 1 253 ? -37.973 -2.118 33.616 1.00 82.00 253 LYS A N 1
ATOM 2094 C CA . LYS A 1 253 ? -39.397 -2.239 33.257 1.00 82.00 253 LYS A CA 1
ATOM 2095 C C . LYS A 1 253 ? -39.916 -0.925 32.663 1.00 82.00 253 LYS A C 1
ATOM 2097 O O . LYS A 1 253 ? -40.504 -0.905 31.589 1.00 82.00 253 LYS A O 1
ATOM 2102 N N . THR A 1 254 ? -39.623 0.190 33.326 1.00 85.12 254 THR A N 1
ATOM 2103 C CA . THR A 1 254 ? -39.919 1.544 32.856 1.00 85.12 254 THR A CA 1
ATOM 2104 C C . THR A 1 254 ? -39.122 1.893 31.602 1.00 85.12 254 THR A C 1
ATOM 2106 O O . THR A 1 254 ? -39.635 2.630 30.765 1.00 85.12 254 THR A O 1
ATOM 2109 N N . LEU A 1 255 ? -37.902 1.363 31.449 1.00 86.94 255 LEU A N 1
ATOM 2110 C CA . LEU A 1 255 ? -37.131 1.522 30.217 1.00 86.94 255 LEU A CA 1
ATOM 2111 C C . LEU A 1 255 ? -37.888 0.916 29.034 1.00 86.94 255 LEU A C 1
ATOM 2113 O O . LEU A 1 255 ? -38.223 1.651 28.114 1.00 86.94 255 LEU A O 1
ATOM 2117 N N . PHE A 1 256 ? -38.222 -0.376 29.105 1.00 87.44 256 PHE A N 1
ATOM 2118 C CA . PHE A 1 256 ? -38.922 -1.099 28.041 1.00 87.44 256 PHE A CA 1
ATOM 2119 C C . PHE A 1 256 ? -40.281 -0.484 27.713 1.00 87.44 256 PHE A C 1
ATOM 2121 O O . PHE A 1 256 ? -40.619 -0.341 26.539 1.00 87.44 256 PHE A O 1
ATOM 2128 N N . LYS A 1 257 ? -41.006 -0.013 28.738 1.00 88.06 257 LYS A N 1
ATOM 2129 C CA . LYS A 1 257 ? -42.272 0.710 28.560 1.00 88.06 257 LYS A CA 1
ATOM 2130 C C . LYS A 1 257 ? -42.125 1.928 27.640 1.00 88.06 257 LYS A C 1
ATOM 2132 O O . LYS A 1 257 ? -43.021 2.213 26.858 1.00 88.06 257 LYS A O 1
ATOM 2137 N N . LYS A 1 258 ? -41.006 2.651 27.735 1.00 90.44 258 LYS A N 1
ATOM 2138 C CA . LYS A 1 258 ? -40.739 3.850 26.926 1.00 90.44 258 LYS A CA 1
ATOM 2139 C C . LYS A 1 258 ? -40.088 3.526 25.587 1.00 90.44 258 LYS A C 1
ATOM 2141 O O . LYS A 1 258 ? -40.373 4.164 24.577 1.00 90.44 258 LYS A O 1
ATOM 2146 N N . SER A 1 259 ? -39.182 2.558 25.571 1.00 90.75 259 SER A N 1
ATOM 2147 C CA . SER A 1 259 ? -38.349 2.273 24.409 1.00 90.75 259 SER A CA 1
ATOM 2148 C C . SER A 1 259 ? -39.039 1.398 23.368 1.00 90.75 259 SER A C 1
ATOM 2150 O O . SER A 1 259 ? -38.788 1.612 22.188 1.00 90.75 259 SER A O 1
ATOM 2152 N N . ILE A 1 260 ? -39.917 0.464 23.749 1.00 91.38 260 ILE A N 1
ATOM 2153 C CA . ILE A 1 260 ? -40.618 -0.391 22.776 1.00 91.38 260 ILE A CA 1
ATOM 2154 C C . ILE A 1 260 ? -41.543 0.433 21.865 1.00 91.38 260 ILE A C 1
ATOM 2156 O O . ILE A 1 260 ? -41.374 0.334 20.650 1.00 91.38 260 ILE A O 1
ATOM 2160 N N . PRO A 1 261 ? -42.436 1.312 22.370 1.00 90.88 261 PRO A N 1
ATOM 2161 C CA . PRO A 1 261 ? -43.289 2.124 21.498 1.00 90.88 261 PRO A CA 1
ATOM 2162 C C . PRO A 1 261 ? -42.470 3.022 20.564 1.00 90.88 261 PRO A C 1
ATOM 2164 O O . PRO A 1 261 ? -42.751 3.123 19.372 1.00 90.88 261 PRO A O 1
ATOM 2167 N N . LYS A 1 262 ? -41.386 3.615 21.082 1.00 92.44 262 LYS A N 1
ATOM 2168 C CA . LYS A 1 262 ? -40.471 4.457 20.301 1.00 92.44 262 LYS A CA 1
ATOM 2169 C C . LYS A 1 262 ? -39.734 3.664 19.221 1.00 92.44 262 LYS A C 1
ATOM 2171 O O . LYS A 1 262 ? -39.575 4.165 18.112 1.00 92.44 262 LYS A O 1
ATOM 2176 N N . TYR A 1 263 ? -39.319 2.435 19.517 1.00 92.75 263 TYR A N 1
ATOM 2177 C CA . TYR A 1 263 ? -38.733 1.529 18.533 1.00 92.75 263 TYR A CA 1
ATOM 2178 C C . TYR A 1 263 ? -39.747 1.157 17.445 1.00 92.75 263 TYR A C 1
ATOM 2180 O O . TYR A 1 263 ? -39.441 1.307 16.265 1.00 92.75 263 TYR A O 1
ATOM 2188 N N . LEU A 1 264 ? -40.969 0.764 17.822 1.00 90.50 264 LEU A N 1
ATOM 2189 C CA . LEU A 1 264 ? -42.040 0.438 16.872 1.00 90.50 264 LEU A CA 1
ATOM 2190 C C . LEU A 1 264 ? -42.389 1.636 15.974 1.00 90.50 264 LEU A C 1
ATOM 2192 O O . LEU A 1 264 ? -42.589 1.474 14.770 1.00 90.50 264 LEU A O 1
ATOM 2196 N N . LYS A 1 265 ? -42.372 2.854 16.525 1.00 91.75 265 LYS A N 1
ATOM 2197 C CA . LYS A 1 265 ? -42.503 4.096 15.754 1.00 91.75 265 LYS A CA 1
ATOM 2198 C C . LYS A 1 265 ? -41.327 4.311 14.793 1.00 91.75 265 LYS A C 1
ATOM 2200 O O . LYS A 1 265 ? -41.547 4.627 13.628 1.00 91.75 265 LYS A O 1
ATOM 2205 N N . GLN A 1 266 ? -40.083 4.098 15.234 1.00 90.94 266 GLN A N 1
ATOM 2206 C CA . GLN A 1 266 ? -38.887 4.236 14.383 1.00 90.94 266 GLN A CA 1
ATOM 2207 C C . GLN A 1 266 ? -38.897 3.290 13.175 1.00 90.94 266 GLN A C 1
ATOM 2209 O O . GLN A 1 266 ? -38.441 3.676 12.102 1.00 90.94 266 GLN A O 1
ATOM 2214 N N . ILE A 1 267 ? -39.428 2.075 13.330 1.00 90.94 267 ILE A N 1
ATOM 2215 C CA . ILE A 1 267 ? -39.558 1.106 12.229 1.00 90.94 267 ILE A CA 1
ATOM 2216 C C . ILE A 1 267 ? -40.861 1.273 11.423 1.00 90.94 267 ILE A C 1
ATOM 2218 O O . ILE A 1 267 ? -41.161 0.445 10.565 1.00 90.94 267 ILE A O 1
ATOM 2222 N N . GLY A 1 268 ? -41.638 2.333 11.683 1.00 87.94 268 GLY A N 1
ATOM 2223 C CA . GLY A 1 268 ? -42.855 2.673 10.938 1.00 87.94 268 GLY A CA 1
ATOM 2224 C C . GLY A 1 268 ? -44.057 1.768 11.218 1.00 87.94 268 GLY A C 1
ATOM 2225 O O . GLY A 1 268 ? -44.971 1.704 10.400 1.00 87.94 268 GLY A O 1
ATOM 2226 N N . LYS A 1 269 ? -44.051 1.042 12.341 1.00 87.25 269 LYS A N 1
ATOM 2227 C CA . LYS A 1 269 ? -45.134 0.132 12.750 1.00 87.25 269 LYS A CA 1
ATOM 2228 C C . LYS A 1 269 ? -46.190 0.820 13.608 1.00 87.25 269 LYS A C 1
ATOM 2230 O O . LYS A 1 269 ? -47.345 0.418 13.569 1.00 87.25 269 LYS A O 1
ATOM 2235 N N . LEU A 1 270 ? -45.810 1.880 14.319 1.00 83.31 270 LEU A N 1
ATOM 2236 C CA . LEU A 1 270 ? -46.742 2.773 15.003 1.00 83.31 270 LEU A CA 1
ATOM 2237 C C . LEU A 1 270 ? -46.888 4.076 14.206 1.00 83.31 270 LEU A C 1
ATOM 2239 O O . LEU A 1 270 ? -45.889 4.746 13.940 1.00 83.31 270 LEU A O 1
ATOM 2243 N N . ILE A 1 271 ? -48.118 4.432 13.832 1.00 78.12 271 ILE A N 1
ATOM 2244 C CA . ILE A 1 271 ? -48.454 5.748 13.267 1.00 78.12 271 ILE A CA 1
ATOM 2245 C C . ILE A 1 271 ? -48.822 6.665 14.435 1.00 78.12 271 ILE A C 1
ATOM 2247 O O . ILE A 1 271 ? -49.540 6.236 15.335 1.00 78.12 271 ILE A O 1
ATOM 2251 N N . ASP A 1 272 ? -48.338 7.909 14.421 1.00 62.53 272 ASP A N 1
ATOM 2252 C CA . ASP A 1 272 ? -48.674 8.903 15.442 1.00 62.53 272 ASP A CA 1
ATOM 2253 C C . ASP A 1 272 ? -50.186 9.125 15.510 1.00 62.53 272 ASP A C 1
ATOM 2255 O O . ASP A 1 272 ? -50.777 9.783 14.653 1.00 62.53 272 ASP A O 1
ATOM 2259 N N . ILE A 1 273 ? -50.807 8.598 16.563 1.00 53.97 273 ILE A N 1
ATOM 2260 C CA . ILE A 1 273 ? -52.060 9.143 17.063 1.00 53.97 273 ILE A CA 1
ATOM 2261 C C . ILE A 1 273 ? -51.631 10.396 17.817 1.00 53.97 273 ILE A C 1
ATOM 2263 O O . ILE A 1 273 ? -50.917 10.298 18.811 1.00 53.97 273 ILE A O 1
ATOM 2267 N N . GLN A 1 274 ? -51.967 11.569 17.283 1.00 42.53 274 GLN A N 1
ATOM 2268 C CA . GLN A 1 274 ? -51.685 12.844 17.935 1.00 42.53 274 GLN A CA 1
ATOM 2269 C C . GLN A 1 274 ? -52.194 12.780 19.380 1.00 42.53 274 GLN A C 1
ATOM 2271 O O . GLN A 1 274 ? -53.397 12.641 19.602 1.00 42.53 274 GLN A O 1
ATOM 2276 N N . GLU A 1 275 ? -51.275 12.845 20.346 1.00 48.97 275 GLU A N 1
ATOM 2277 C CA . GLU A 1 275 ? -51.604 13.112 21.741 1.00 48.97 275 GLU A CA 1
ATOM 2278 C C . GLU A 1 275 ? -52.283 14.483 21.763 1.00 48.97 275 GLU A C 1
ATOM 2280 O O . GLU A 1 275 ? -51.647 15.517 21.564 1.00 48.97 275 GLU A O 1
ATOM 2285 N N . GLY A 1 276 ? -53.610 14.482 21.887 1.00 39.97 276 GLY A N 1
ATOM 2286 C CA . GLY A 1 276 ? -54.371 15.687 22.161 1.00 39.97 276 GLY A CA 1
ATOM 2287 C C . GLY A 1 276 ? -54.008 16.154 23.561 1.00 39.97 276 GLY A C 1
ATOM 2288 O O . GLY A 1 276 ? -54.513 15.610 24.539 1.00 39.97 276 GLY A O 1
ATOM 2289 N N . GLU A 1 277 ? -53.107 17.127 23.647 1.00 41.84 277 GLU A N 1
ATOM 2290 C CA . GLU A 1 277 ? -52.910 17.927 24.848 1.00 41.84 277 GLU A CA 1
ATOM 2291 C C . GLU A 1 277 ? -54.238 18.638 25.158 1.00 41.84 277 GLU A C 1
ATOM 2293 O O . GLU A 1 277 ? -54.633 19.593 24.489 1.00 41.84 277 GLU A O 1
ATOM 2298 N N . GLU A 1 278 ? -54.970 18.133 26.155 1.00 42.72 278 GLU A N 1
ATOM 2299 C CA . GLU A 1 278 ? -55.999 18.903 26.850 1.00 42.72 278 GLU A CA 1
ATOM 2300 C C . GLU A 1 278 ? -55.298 20.036 27.615 1.00 42.72 278 GLU A C 1
ATOM 2302 O O . GLU A 1 278 ? -54.920 19.896 28.779 1.00 42.72 278 GLU A O 1
ATOM 2307 N N . GLU A 1 279 ? -55.110 21.178 26.953 1.00 40.81 279 GLU A N 1
ATOM 2308 C CA . GLU A 1 279 ? -54.883 22.455 27.628 1.00 40.81 279 GLU A CA 1
ATOM 2309 C C . GLU A 1 279 ? -56.175 22.855 28.357 1.00 40.81 279 GLU A C 1
ATOM 2311 O O . GLU A 1 279 ? -57.057 23.528 27.823 1.00 40.81 279 GLU A O 1
ATOM 2316 N N . GLY A 1 280 ? -56.310 22.389 29.597 1.00 40.81 280 GLY A N 1
ATOM 2317 C CA . GLY A 1 280 ? -57.270 22.926 30.550 1.00 40.81 280 GLY A CA 1
ATOM 2318 C C . GLY A 1 280 ? -56.778 24.265 31.093 1.00 40.81 280 GLY A C 1
ATOM 2319 O O . GLY A 1 280 ? -55.913 24.301 31.966 1.00 40.81 280 GLY A O 1
ATOM 2320 N N . GLU A 1 281 ? -57.353 25.357 30.585 1.00 46.62 281 GLU A N 1
ATOM 2321 C CA . GLU A 1 281 ? -57.318 26.687 31.199 1.00 46.62 281 GLU A CA 1
ATOM 2322 C C . GLU A 1 281 ? -57.786 26.630 32.665 1.00 46.62 281 GLU A C 1
ATOM 2324 O O . GLU A 1 281 ? -58.877 26.147 32.976 1.00 46.62 281 GLU A O 1
ATOM 2329 N N . GLY A 1 282 ? -56.974 27.184 33.565 1.00 37.50 282 GLY A N 1
ATOM 2330 C CA . GLY A 1 282 ? -57.293 27.347 34.981 1.00 37.50 282 GLY A CA 1
A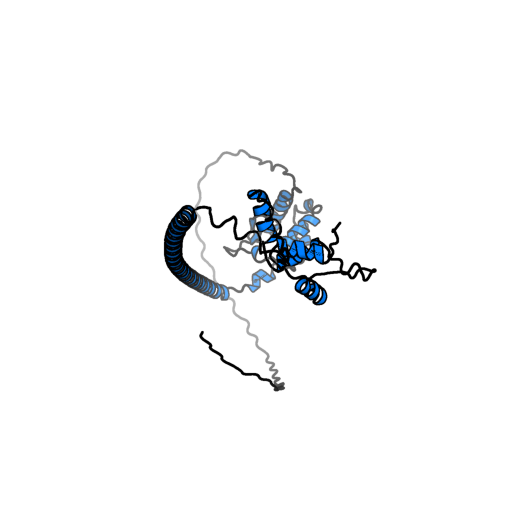TOM 2331 C C . GLY A 1 282 ? -56.316 28.302 35.665 1.00 37.50 282 GLY A C 1
ATOM 2332 O O . GLY A 1 282 ? -55.371 27.866 36.314 1.00 37.50 282 GLY A O 1
ATOM 2333 N N . ASP A 1 283 ? -56.547 29.600 35.467 1.00 37.91 283 ASP A N 1
ATOM 2334 C CA . ASP A 1 283 ? -55.903 30.738 36.147 1.00 37.91 283 ASP A CA 1
ATOM 2335 C C . ASP A 1 283 ? -56.417 30.873 37.620 1.00 37.91 283 ASP A C 1
ATOM 2337 O O . ASP A 1 283 ? -57.289 30.104 38.033 1.00 37.91 283 ASP A O 1
ATOM 2341 N N . PRO A 1 284 ? -55.913 31.783 38.480 1.00 54.94 284 PRO A N 1
ATOM 2342 C CA . PRO A 1 284 ? -55.047 31.440 39.602 1.00 54.94 284 PRO A CA 1
ATOM 2343 C C . PRO A 1 284 ? -55.627 31.906 40.955 1.00 54.94 284 PRO A C 1
ATOM 2345 O O . PRO A 1 284 ? -56.255 32.956 41.065 1.00 54.94 284 PRO A O 1
ATOM 2348 N N . THR A 1 285 ? -55.330 31.211 42.050 1.00 44.53 285 THR A N 1
ATOM 2349 C CA . THR A 1 285 ? -55.509 31.798 43.392 1.00 44.53 285 THR A CA 1
ATOM 2350 C C . THR A 1 285 ? -54.382 31.374 44.318 1.00 44.53 285 THR A C 1
ATOM 2352 O O . THR A 1 285 ? -54.365 30.265 44.840 1.00 44.53 285 THR A O 1
ATOM 2355 N N . GLU A 1 286 ? -53.405 32.272 44.440 1.00 44.94 286 GLU A N 1
ATOM 2356 C CA . GLU A 1 286 ? -53.030 32.944 45.691 1.00 44.94 286 GLU A CA 1
ATOM 2357 C C . GLU A 1 286 ? -53.492 32.254 46.992 1.00 44.94 286 GLU A C 1
ATOM 2359 O O . GLU A 1 286 ? -54.686 32.200 47.286 1.00 44.94 286 GLU A O 1
ATOM 2364 N N . SER A 1 287 ? -52.546 31.760 47.797 1.00 42.69 287 SER A N 1
ATOM 2365 C CA . SER A 1 287 ? -52.522 31.964 49.257 1.00 42.69 287 SER A CA 1
ATOM 2366 C C . SER A 1 287 ? -51.324 31.274 49.930 1.00 42.69 287 SER A C 1
ATOM 2368 O O . SER A 1 287 ? -50.854 30.216 49.520 1.00 42.69 287 SER A O 1
ATOM 2370 N N . ASP A 1 288 ? -50.834 31.973 50.947 1.00 43.38 288 ASP A N 1
ATOM 2371 C CA . ASP A 1 288 ? -49.628 31.816 51.762 1.00 43.38 288 ASP A CA 1
ATOM 2372 C C . ASP A 1 288 ? -49.409 30.469 52.495 1.00 43.38 288 ASP A C 1
ATOM 2374 O O . ASP A 1 288 ? -50.340 29.678 52.667 1.00 43.38 288 ASP A O 1
ATOM 2378 N N . PRO A 1 289 ? -48.175 30.214 52.990 1.00 59.31 289 PRO A N 1
ATOM 2379 C CA . PRO A 1 289 ? -47.814 28.985 53.693 1.00 59.31 289 PRO A CA 1
ATOM 2380 C C . PRO A 1 289 ? -48.133 29.059 55.194 1.00 59.31 289 PRO A C 1
ATOM 2382 O O . PRO A 1 289 ? -48.112 30.146 55.776 1.00 59.31 289 PRO A O 1
ATOM 2385 N N . PRO A 1 290 ? -48.278 27.903 55.867 1.00 58.03 290 PRO A N 1
ATOM 2386 C CA . PRO A 1 290 ? -48.021 27.849 57.293 1.00 58.03 290 PRO A CA 1
ATOM 2387 C C . PRO A 1 290 ? -46.888 26.892 57.671 1.00 58.03 290 PRO A C 1
ATOM 2389 O O . PRO A 1 290 ? -46.670 25.821 57.104 1.00 58.03 290 PRO A O 1
ATOM 2392 N N . GLU A 1 291 ? -46.199 27.372 58.693 1.00 44.28 291 GLU A N 1
ATOM 2393 C CA . GLU A 1 291 ? -45.208 26.760 59.558 1.00 44.28 291 GLU A CA 1
ATOM 2394 C C . GLU A 1 291 ? -45.700 25.462 60.230 1.00 44.28 291 GLU A C 1
ATOM 2396 O O . GLU A 1 291 ? -46.898 25.213 60.370 1.00 44.28 291 GLU A O 1
ATOM 2401 N N . GLY A 1 292 ? -44.748 24.664 60.717 1.00 42.38 292 GLY A N 1
ATOM 2402 C CA . GLY A 1 292 ? -44.980 23.518 61.603 1.00 42.38 292 GLY A CA 1
ATOM 2403 C C . GLY A 1 292 ? -43.744 22.620 61.630 1.00 42.38 292 GLY A C 1
ATOM 2404 O O . GLY A 1 292 ? -43.563 21.772 60.765 1.00 42.38 292 GLY A O 1
ATOM 2405 N N . GLU A 1 293 ? -42.719 22.975 62.403 1.00 37.69 293 GLU A N 1
ATOM 2406 C CA . GLU A 1 293 ? -42.468 22.450 63.757 1.00 37.69 293 GLU A CA 1
ATOM 2407 C C . GLU A 1 293 ? -42.461 20.914 63.868 1.00 37.69 293 GLU A C 1
ATOM 2409 O O . GLU A 1 293 ? -43.498 20.265 63.861 1.00 37.69 293 GLU A O 1
ATOM 2414 N N . GLY A 1 294 ? -41.241 20.386 64.048 1.00 36.88 294 GLY A N 1
ATOM 2415 C CA . GLY A 1 294 ? -40.863 19.431 65.096 1.00 36.88 294 GLY A CA 1
ATOM 2416 C C . GLY A 1 294 ? -41.534 18.058 65.134 1.00 36.88 294 GLY A C 1
ATOM 2417 O O . GLY A 1 294 ? -42.725 17.961 65.360 1.00 36.88 294 GLY A O 1
ATOM 2418 N N . VAL A 1 295 ? -40.729 16.988 65.102 1.00 45.66 295 VAL A N 1
ATOM 2419 C CA . VAL A 1 295 ? -40.624 16.017 66.214 1.00 45.66 295 VAL A CA 1
ATOM 2420 C C . VAL A 1 295 ? -39.340 15.187 66.044 1.00 45.66 295 VAL A C 1
ATOM 2422 O O . VAL A 1 295 ? -39.043 14.637 64.987 1.00 45.66 295 VAL A O 1
ATOM 2425 N N . GLU A 1 296 ? -38.591 15.139 67.142 1.00 41.16 296 GLU A N 1
ATOM 2426 C CA . GLU A 1 296 ? -37.385 14.365 67.438 1.00 41.16 296 GLU A CA 1
ATOM 2427 C C . GLU A 1 296 ? -37.527 12.826 67.353 1.00 41.16 296 GLU A C 1
ATOM 2429 O O . GLU A 1 296 ? -38.632 12.278 67.386 1.00 41.16 296 GLU A O 1
ATOM 2434 N N . PRO A 1 297 ? -36.391 12.098 67.320 1.00 51.22 297 PRO A N 1
ATOM 2435 C CA . PRO A 1 297 ? -36.345 10.657 67.119 1.00 51.22 297 PRO A CA 1
ATOM 2436 C C . PRO A 1 297 ? -36.569 9.875 68.421 1.00 51.22 297 PRO A C 1
ATOM 2438 O O . PRO A 1 297 ? -36.095 10.252 69.494 1.00 51.22 297 PRO A O 1
ATOM 2441 N N . LYS A 1 298 ? -37.220 8.709 68.320 1.00 45.56 298 LYS A N 1
ATOM 2442 C CA . LYS A 1 298 ? -37.237 7.704 69.391 1.00 45.56 298 LYS A CA 1
ATOM 2443 C C . LYS A 1 298 ? -36.454 6.453 69.016 1.00 45.56 298 LYS A C 1
ATOM 2445 O O . LYS A 1 298 ? -36.511 5.927 67.913 1.00 45.56 298 LYS A O 1
ATOM 2450 N N . THR A 1 299 ? -35.708 6.051 70.028 1.00 38.16 299 THR A N 1
ATOM 2451 C CA . THR A 1 299 ? -34.705 5.009 70.167 1.00 38.16 299 THR A CA 1
ATOM 2452 C C . THR A 1 299 ? -35.290 3.614 70.406 1.00 38.16 299 THR A C 1
ATOM 2454 O O . THR A 1 299 ? -36.445 3.482 70.807 1.00 38.16 299 THR A O 1
ATOM 2457 N N . LYS A 1 300 ? -34.377 2.628 70.317 1.00 41.41 300 LYS A N 1
ATOM 2458 C CA . LYS A 1 300 ? -34.250 1.340 71.049 1.00 41.41 300 LYS A CA 1
ATOM 2459 C C . LYS A 1 300 ? -34.283 0.125 70.118 1.00 41.41 300 LYS A C 1
ATOM 2461 O O . LYS A 1 300 ? -35.281 -0.144 69.472 1.00 41.41 300 LYS A O 1
ATOM 2466 N N . ASN A 1 301 ? -33.129 -0.506 69.897 1.00 36.53 301 ASN A N 1
ATOM 2467 C CA . ASN A 1 301 ? -32.498 -1.533 70.749 1.00 36.53 301 ASN A CA 1
ATOM 2468 C C . ASN A 1 301 ? -33.348 -2.806 70.866 1.00 36.53 301 ASN A C 1
ATOM 2470 O O . ASN A 1 301 ? -34.332 -2.831 71.600 1.00 36.53 301 ASN A O 1
ATOM 2474 N N . GLY A 1 302 ? -32.879 -3.870 70.212 1.00 37.22 302 GLY A N 1
ATOM 2475 C CA . GLY A 1 302 ? -33.286 -5.258 70.407 1.00 37.22 302 GLY A CA 1
ATOM 2476 C C . GLY A 1 302 ? -32.116 -6.171 70.035 1.00 37.22 302 GLY A C 1
ATOM 2477 O O . GLY A 1 302 ? -31.594 -6.082 68.933 1.00 37.22 302 GLY A O 1
ATOM 2478 N N . GLN A 1 303 ? -31.667 -6.939 71.022 1.00 39.72 303 GLN A N 1
ATOM 2479 C CA . GLN A 1 303 ? -30.426 -7.712 71.147 1.00 39.72 303 GLN A CA 1
ATOM 2480 C C . GLN A 1 303 ? -30.393 -9.033 70.334 1.00 39.72 303 GLN A C 1
ATOM 2482 O O . GLN A 1 303 ? -31.393 -9.379 69.707 1.00 39.72 303 GLN A O 1
ATOM 2487 N N . PRO A 1 304 ? -29.246 -9.750 70.334 1.00 53.72 304 PRO A N 1
ATOM 2488 C CA . PRO A 1 304 ? -28.888 -10.776 69.360 1.00 53.72 304 PRO A CA 1
ATOM 2489 C C . PRO A 1 304 ? -29.367 -12.176 69.755 1.00 53.72 304 PRO A C 1
ATOM 2491 O O . PRO A 1 304 ? -29.651 -12.442 70.922 1.00 53.72 304 PRO A O 1
ATOM 2494 N N . HIS A 1 305 ? -29.351 -13.080 68.777 1.00 48.19 305 HIS A N 1
ATOM 2495 C CA . HIS A 1 305 ? -29.318 -14.518 69.009 1.00 48.19 305 HIS A CA 1
ATOM 2496 C C . HIS A 1 305 ? -27.966 -15.068 68.547 1.00 48.19 305 HIS A C 1
ATOM 2498 O O . HIS A 1 305 ? -27.655 -15.059 67.356 1.00 48.19 305 HIS A O 1
ATOM 2504 N N . ASP A 1 306 ? -27.179 -15.501 69.530 1.00 45.88 306 ASP A N 1
ATOM 2505 C CA . ASP A 1 306 ? -26.256 -16.624 69.407 1.00 45.88 306 ASP A CA 1
ATOM 2506 C C . ASP A 1 306 ? -27.084 -17.894 69.178 1.00 45.88 306 ASP A C 1
ATOM 2508 O O . ASP A 1 306 ? -28.086 -18.097 69.864 1.00 45.88 306 ASP A O 1
ATOM 2512 N N . ASP A 1 307 ? -26.643 -18.741 68.254 1.00 47.12 307 ASP A N 1
ATOM 2513 C CA . ASP A 1 307 ? -26.501 -20.167 68.526 1.00 47.12 307 ASP A CA 1
ATOM 2514 C C . ASP A 1 307 ? -25.430 -20.756 67.603 1.00 47.12 307 ASP A C 1
ATOM 2516 O O . ASP A 1 307 ? -25.315 -20.446 66.417 1.00 47.12 307 ASP A O 1
ATOM 2520 N N . SER A 1 308 ? -24.583 -21.546 68.247 1.00 45.97 308 SER A N 1
ATOM 2521 C CA . SER A 1 308 ? -23.370 -22.179 67.744 1.00 45.97 308 SER A CA 1
ATOM 2522 C C . SER A 1 308 ? -23.677 -23.505 67.030 1.00 45.97 308 SER A C 1
ATOM 2524 O O . SER A 1 308 ? -24.829 -23.924 66.972 1.00 45.97 308 SER A O 1
ATOM 2526 N N . VAL A 1 309 ? -22.599 -24.228 66.673 1.00 39.69 309 VAL A N 1
ATOM 2527 C CA . VAL A 1 309 ? -22.533 -25.668 66.320 1.00 39.69 309 VAL A CA 1
ATOM 2528 C C . VAL A 1 309 ? -22.710 -25.894 64.797 1.00 39.69 309 VAL A C 1
ATOM 2530 O O . VAL A 1 309 ? -23.648 -25.391 64.203 1.00 39.69 309 VAL A O 1
ATOM 2533 N N . GLU A 1 310 ? -21.833 -26.547 64.027 1.00 40.16 310 GLU A N 1
ATOM 2534 C CA . GLU A 1 310 ? -20.864 -27.611 64.303 1.00 40.16 310 GLU A CA 1
ATOM 2535 C C . GLU A 1 310 ? -19.787 -27.670 63.202 1.00 40.16 310 GLU A C 1
ATOM 2537 O O . GLU A 1 310 ? -19.993 -27.250 62.063 1.00 40.16 310 GLU A O 1
ATOM 2542 N N . 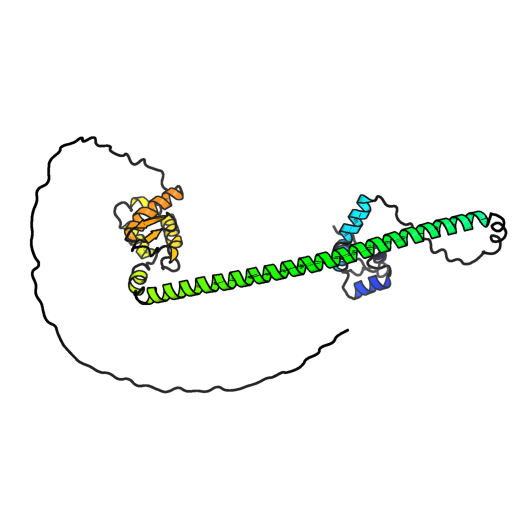ALA A 1 311 ? -18.635 -28.232 63.556 1.00 38.19 311 ALA A N 1
ATOM 2543 C CA . ALA A 1 311 ? -17.509 -28.498 62.677 1.00 38.19 311 ALA A CA 1
ATOM 2544 C C . ALA A 1 311 ? -17.753 -29.699 61.745 1.00 38.19 311 ALA A C 1
ATOM 2546 O O . ALA A 1 311 ? -18.332 -30.702 62.150 1.00 38.19 311 ALA A O 1
ATOM 2547 N N . SER A 1 312 ? -17.170 -29.667 60.547 1.00 44.34 312 SER A N 1
ATOM 2548 C CA . SER A 1 312 ? -16.707 -30.883 59.877 1.00 44.34 312 SER A CA 1
ATOM 2549 C C . SER A 1 312 ? -15.517 -30.549 58.986 1.00 44.34 312 SER A C 1
ATOM 2551 O O . SER A 1 312 ? -15.616 -29.796 58.019 1.00 44.34 312 SER A O 1
ATOM 2553 N N . ALA A 1 313 ? -14.370 -31.084 59.391 1.00 43.53 313 ALA A N 1
ATOM 2554 C CA . ALA A 1 313 ? -13.166 -31.175 58.597 1.00 43.53 313 ALA A CA 1
ATOM 2555 C C . ALA A 1 313 ? -13.323 -32.332 57.604 1.00 43.53 313 ALA A C 1
ATOM 2557 O O . ALA A 1 313 ? -13.683 -33.434 58.014 1.00 43.53 313 ALA A O 1
ATOM 2558 N N . HIS A 1 314 ? -12.977 -32.107 56.339 1.00 49.78 314 HIS A N 1
ATOM 2559 C CA . HIS A 1 314 ? -12.496 -33.187 55.489 1.00 49.78 314 HIS A CA 1
ATOM 2560 C C . HIS A 1 314 ? -11.240 -32.736 54.751 1.00 49.78 314 HIS A C 1
ATOM 2562 O O . HIS A 1 314 ? -11.257 -31.875 53.874 1.00 49.78 314 HIS A O 1
ATOM 2568 N N . ASP A 1 315 ? -10.148 -33.308 55.237 1.00 42.34 315 ASP A N 1
ATOM 2569 C CA . ASP A 1 315 ? -8.838 -33.433 54.627 1.00 42.34 315 ASP A CA 1
ATOM 2570 C C . ASP A 1 315 ? -8.939 -34.548 53.574 1.00 42.34 315 ASP A C 1
ATOM 2572 O O . ASP A 1 315 ? -9.502 -35.598 53.881 1.00 42.34 315 ASP A O 1
ATOM 2576 N N . ASP A 1 316 ? -8.439 -34.309 52.363 1.00 47.88 316 ASP A N 1
ATOM 2577 C CA . ASP A 1 316 ? -8.010 -35.353 51.427 1.00 47.88 316 ASP A CA 1
ATOM 2578 C C . ASP A 1 316 ? -7.000 -34.746 50.439 1.00 47.88 316 ASP A C 1
ATOM 2580 O O . ASP A 1 316 ? -7.319 -34.162 49.401 1.00 47.88 316 ASP A O 1
ATOM 2584 N N . ARG A 1 317 ? -5.726 -34.881 50.814 1.00 42.94 317 ARG A N 1
ATOM 2585 C CA . ARG A 1 317 ? -4.588 -34.955 49.894 1.00 42.94 317 ARG A CA 1
ATOM 2586 C C . ARG A 1 317 ? -4.592 -36.330 49.224 1.00 42.94 317 ARG A C 1
ATOM 2588 O O . ARG A 1 317 ? -4.717 -37.325 49.925 1.00 42.94 317 ARG A O 1
ATOM 2595 N N . LEU A 1 318 ? -4.309 -36.376 47.921 1.00 46.56 318 LEU A N 1
ATOM 2596 C CA . LEU A 1 318 ? -3.193 -37.111 47.291 1.00 46.56 318 LEU A CA 1
ATOM 2597 C C . LEU A 1 318 ? -3.403 -37.172 45.768 1.00 46.56 318 LEU A C 1
ATOM 2599 O O . LEU A 1 318 ? -4.498 -37.469 45.299 1.00 46.56 318 LEU A O 1
ATOM 2603 N N . GLY A 1 319 ? -2.334 -36.926 45.007 1.00 43.28 319 GLY A N 1
ATOM 2604 C CA . GLY A 1 319 ? -2.319 -37.130 43.557 1.00 43.28 319 GLY A CA 1
ATOM 2605 C C . GLY A 1 319 ? -1.234 -36.353 42.814 1.00 43.28 319 GLY A C 1
ATOM 2606 O O . GLY A 1 319 ? -1.546 -35.625 41.879 1.00 43.28 319 GLY A O 1
ATOM 2607 N N . GLU A 1 320 ? 0.026 -36.478 43.239 1.00 45.41 320 GLU A N 1
ATOM 2608 C CA . GLU A 1 320 ? 1.174 -36.254 42.353 1.00 45.41 320 GLU A CA 1
ATOM 2609 C C . GLU A 1 320 ? 1.243 -37.427 41.369 1.00 45.41 320 GLU A C 1
ATOM 2611 O O . GLU A 1 320 ? 1.397 -38.559 41.816 1.00 45.41 320 GLU A O 1
ATOM 2616 N N . GLU A 1 321 ? 1.206 -37.177 40.060 1.00 48.78 321 GLU A N 1
ATOM 2617 C CA . GLU A 1 321 ? 1.914 -38.033 39.107 1.00 48.78 321 GLU A CA 1
ATOM 2618 C C . GLU A 1 321 ? 2.592 -37.196 38.022 1.00 48.78 321 GLU A C 1
ATOM 2620 O O . GLU A 1 321 ? 2.024 -36.300 37.396 1.00 48.78 321 GLU A O 1
ATOM 2625 N N . ASN A 1 322 ? 3.867 -37.528 37.876 1.00 38.72 322 ASN A N 1
ATOM 2626 C CA . ASN A 1 322 ? 4.844 -37.019 36.942 1.00 38.72 322 ASN A CA 1
ATOM 2627 C C . ASN A 1 322 ? 4.481 -37.383 35.498 1.00 38.72 322 ASN A C 1
ATOM 2629 O O . ASN A 1 322 ? 4.015 -38.488 35.234 1.00 38.72 322 ASN A O 1
ATOM 2633 N N . ASN A 1 323 ? 4.866 -36.532 34.549 1.00 44.47 323 ASN A N 1
ATOM 2634 C CA . ASN A 1 323 ? 5.491 -37.049 33.336 1.00 44.47 323 ASN A CA 1
ATOM 2635 C C . ASN A 1 323 ? 6.485 -36.036 32.762 1.00 44.47 323 ASN A C 1
ATOM 2637 O O . ASN A 1 323 ? 6.125 -35.041 32.134 1.00 44.47 323 ASN A O 1
ATOM 2641 N N . ASP A 1 324 ? 7.751 -36.335 33.035 1.00 44.75 324 ASP A N 1
ATOM 2642 C CA . ASP A 1 324 ? 8.927 -35.877 32.312 1.00 44.75 324 ASP A CA 1
ATOM 2643 C C . ASP A 1 324 ? 9.009 -36.509 30.907 1.00 44.75 324 ASP A C 1
ATOM 2645 O O . ASP A 1 324 ? 8.350 -37.507 30.621 1.00 44.75 324 ASP A O 1
ATOM 2649 N N . HIS A 1 325 ? 9.958 -35.977 30.118 1.00 44.56 325 HIS A N 1
ATOM 2650 C CA . HIS A 1 325 ? 10.613 -36.551 28.924 1.00 44.56 325 HIS A CA 1
ATOM 2651 C C . HIS A 1 325 ? 9.942 -36.303 27.551 1.00 44.56 325 HIS A C 1
ATOM 2653 O O . HIS A 1 325 ? 8.762 -36.547 27.365 1.00 44.56 325 HIS A O 1
ATOM 2659 N N . LEU A 1 326 ? 10.642 -35.887 26.481 1.00 41.00 326 LEU A N 1
ATOM 2660 C CA . LEU A 1 326 ? 12.061 -35.580 26.247 1.00 41.00 326 LEU A CA 1
ATOM 2661 C C . LEU A 1 326 ? 12.210 -34.927 24.845 1.00 41.00 326 LEU A C 1
ATOM 2663 O O . LEU A 1 326 ? 11.510 -35.340 23.928 1.00 41.00 326 LEU A O 1
ATOM 2667 N N . THR A 1 327 ? 13.233 -34.066 24.672 1.00 40.59 327 THR A N 1
ATOM 2668 C CA . THR A 1 327 ? 14.108 -33.879 23.467 1.00 40.59 327 THR A CA 1
ATOM 2669 C C . THR A 1 327 ? 13.496 -33.489 22.108 1.00 40.59 327 THR A C 1
ATOM 2671 O O . THR A 1 327 ? 12.496 -34.030 21.682 1.00 40.59 327 THR A O 1
ATOM 2674 N N . THR A 1 328 ? 14.057 -32.615 21.266 1.00 44.75 328 THR A N 1
ATOM 2675 C CA . THR A 1 328 ? 15.434 -32.309 20.798 1.00 44.75 328 THR A CA 1
ATOM 2676 C C . THR A 1 328 ? 15.328 -30.918 20.118 1.00 44.75 328 THR A C 1
ATOM 2678 O O . THR A 1 328 ? 14.274 -30.594 19.590 1.00 44.75 328 THR A O 1
ATOM 2681 N N . GLY A 1 329 ? 16.261 -29.964 20.173 1.00 37.19 329 GLY A N 1
ATOM 2682 C CA . GLY A 1 329 ? 17.658 -30.019 19.749 1.00 37.19 329 GLY A CA 1
ATOM 2683 C C . GLY A 1 329 ? 17.802 -29.502 18.307 1.00 37.19 329 GLY A C 1
ATOM 2684 O O . GLY A 1 329 ? 17.517 -30.266 17.399 1.00 37.19 329 GLY A O 1
ATOM 2685 N N . GLN A 1 330 ? 18.262 -28.256 18.098 1.00 42.88 330 GLN A N 1
ATOM 2686 C CA . GLN A 1 330 ? 19.332 -27.927 17.134 1.00 42.88 330 GLN A CA 1
ATOM 2687 C C . GLN A 1 330 ? 19.723 -26.435 17.126 1.00 42.88 330 GLN A C 1
ATOM 2689 O O . GLN A 1 330 ? 18.922 -25.534 16.903 1.00 42.88 330 GLN A O 1
ATOM 2694 N N . THR A 1 331 ? 21.010 -26.251 17.397 1.00 47.41 331 THR A N 1
ATOM 2695 C CA . THR A 1 331 ? 21.911 -25.108 17.220 1.00 47.41 331 THR A CA 1
ATOM 2696 C C . THR A 1 331 ? 22.286 -24.887 15.743 1.00 47.41 331 THR A C 1
ATOM 2698 O O . THR A 1 331 ? 21.968 -25.736 14.920 1.00 47.41 331 THR A O 1
ATOM 2701 N N . VAL A 1 332 ? 23.093 -23.835 15.505 1.00 47.25 332 VAL A N 1
ATOM 2702 C CA . VAL A 1 332 ? 23.842 -23.390 14.297 1.00 47.25 332 VAL A CA 1
ATOM 2703 C C . VAL A 1 332 ? 23.120 -22.345 13.432 1.00 47.25 332 VAL A C 1
ATOM 2705 O O . VAL A 1 332 ? 21.928 -22.446 13.200 1.00 47.25 332 VAL A O 1
ATOM 2708 N N . ASP A 1 333 ? 23.745 -21.303 12.888 1.00 43.12 333 ASP A N 1
ATOM 2709 C CA . ASP A 1 333 ? 25.077 -20.725 13.060 1.00 43.12 333 ASP A CA 1
ATOM 2710 C C . ASP A 1 333 ? 25.044 -19.297 12.493 1.00 43.12 333 ASP A C 1
ATOM 2712 O O . ASP A 1 333 ? 24.287 -18.971 11.578 1.00 43.12 333 ASP A O 1
ATOM 2716 N N . SER A 1 334 ? 25.923 -18.463 13.025 1.00 49.25 334 SER A N 1
ATOM 2717 C CA . SER A 1 334 ? 26.368 -17.184 12.477 1.00 49.25 334 SER A CA 1
ATOM 2718 C C . SER A 1 334 ? 26.890 -17.276 11.038 1.00 49.25 334 SER A C 1
ATOM 2720 O O . SER A 1 334 ? 27.683 -18.167 10.764 1.00 49.25 334 SER A O 1
ATOM 2722 N N . PHE A 1 335 ? 26.616 -16.282 10.181 1.00 46.97 335 PHE A N 1
ATOM 2723 C CA . PHE A 1 335 ? 27.592 -15.826 9.177 1.00 46.97 335 PHE A CA 1
ATOM 2724 C C . PHE A 1 335 ? 27.352 -14.369 8.755 1.00 46.97 335 PHE A C 1
ATOM 2726 O O . PHE A 1 335 ? 26.425 -14.039 8.019 1.00 46.97 335 PHE A O 1
ATOM 2733 N N . SER A 1 336 ? 28.261 -13.504 9.198 1.00 52.69 336 SER A N 1
ATOM 2734 C CA . SER A 1 336 ? 28.557 -12.214 8.584 1.00 52.69 336 SER A CA 1
ATOM 2735 C C . SER A 1 336 ? 29.214 -12.434 7.220 1.00 52.69 336 SER A C 1
ATOM 2737 O O . SER A 1 336 ? 30.148 -13.234 7.118 1.00 52.69 336 SER A O 1
ATOM 2739 N N . ARG A 1 337 ? 28.836 -11.665 6.194 1.00 49.53 337 ARG A N 1
ATOM 2740 C CA . ARG A 1 337 ? 29.771 -11.338 5.110 1.00 49.53 337 ARG A CA 1
ATOM 2741 C C . ARG A 1 337 ? 29.444 -10.015 4.430 1.00 49.53 337 ARG A C 1
ATOM 2743 O O . ARG A 1 337 ? 28.466 -9.877 3.709 1.00 49.53 337 ARG A O 1
ATOM 2750 N N . THR A 1 338 ? 30.345 -9.083 4.687 1.00 53.19 338 THR A N 1
ATOM 2751 C CA . THR A 1 338 ? 30.746 -7.949 3.865 1.00 53.19 338 THR A CA 1
ATOM 2752 C C . THR A 1 338 ? 31.095 -8.400 2.445 1.00 53.19 338 THR A C 1
ATOM 2754 O O . THR A 1 338 ? 31.846 -9.368 2.296 1.00 53.19 338 THR A O 1
ATOM 2757 N N . VAL A 1 339 ? 30.631 -7.652 1.443 1.00 61.06 339 VAL A N 1
ATOM 2758 C CA . VAL A 1 339 ? 31.403 -7.251 0.253 1.00 61.06 339 VAL A CA 1
ATOM 2759 C C . VAL A 1 339 ? 31.045 -5.805 -0.040 1.00 61.06 339 VAL A C 1
ATOM 2761 O O . VAL A 1 339 ? 29.829 -5.513 -0.032 1.00 61.06 339 VAL A O 1
#

Sequence (339 aa):
MGRYLNVHEALRILNEHYVTHSIQTVTRWIREGKIIAERTENRKDGWRIDEDDLYEFITDVHPGAVQLIQYYKETNKIVELGEIPHKEIKGTIQPLIEKQAMHEPSQLEDKIKANEKKIQHLETKLENVVKNLELGNKQWQQTDKKFNESIGELILMFQNFSKEINEKIDKVSALQSNSDPGVLAKKFNKSWEVFSNDIFEYEGFDEYRDYESEIKEYYHRIYKDDKIIEACIVEEGKKVECPITGEKAGNPKTLFKKSIPKYLKQIGKLIDIQEGEEEGEGDPTESDPPEGEGVEPKTKNGQPHDDSVEASAHDDRLGEENNDHLTTGQTVDSFSRTV

Organism: NCBI:txid2303992

pLDDT: mean 73.86, std 20.76, range [36.53, 97.94]

Mean predicted aligned error: 23.07 Å

Solvent-accessible surface area (backbone atoms only — not comparable to full-atom values): 21721 Å² total; per-residue (Å²): 134,79,52,75,31,40,66,69,56,48,40,50,53,35,36,77,70,71,73,44,90,49,66,69,58,54,56,46,34,42,75,71,62,69,39,72,62,47,74,46,93,51,77,88,70,42,43,37,25,46,47,64,62,51,52,50,47,48,38,73,78,36,76,62,49,68,60,51,51,50,51,48,52,70,74,61,72,70,74,77,83,67,79,77,77,84,69,78,90,74,85,87,91,72,84,65,71,79,75,62,78,77,71,61,72,67,65,55,52,54,50,50,57,53,48,52,54,49,49,55,52,49,50,54,51,50,52,52,51,51,53,51,50,55,51,50,50,54,52,49,53,54,49,51,51,53,50,54,52,52,50,52,52,52,52,53,51,51,53,53,52,52,50,55,50,50,59,51,50,53,54,52,53,66,58,50,77,79,53,82,66,70,69,60,63,71,74,60,55,48,50,68,71,58,47,51,50,64,49,52,73,34,92,88,32,64,82,49,59,89,43,50,70,59,54,48,52,54,43,60,76,48,30,56,93,43,29,61,43,68,86,33,59,45,83,82,78,69,32,38,34,40,80,88,65,70,41,72,20,76,45,68,70,62,28,51,68,57,34,50,61,52,46,37,34,74,73,68,74,45,76,89,72,78,80,77,77,81,82,74,88,77,87,88,78,91,80,85,89,81,88,82,80,88,83,85,91,85,87,82,90,84,84,86,82,89,81,83,89,83,89,82,89,82,88,81,88,85,83,88,79,86,82,82,89,79,90,83,90,86,85,87,80,90,80,90,78,88,131

Secondary structure (DSSP, 8-state):
-PPEEEHHHHHHHHHHTTS-S-HHHHHHHHHTTSS-EEEPSSTTT-EEEEHHHHHHHHHHHSTTHHHHHHHHHHHH--------------S--SSSTTTSTTS-HHHHHHHHHHHHHHHHHHHHHHHHHHHHHHHHHHHHHHHHHHHHHHHHHHHHHHHHHHHHHHHHHHHHHHHHTTS-THHHHTTT---HHHHHHHHHTSTT-GGGGGGHHHHHHHHHHHEETTEE-GGGEETTTTEEE-TTT--EESSHHHHHHHHHHHHHHHTT-S---------------------------------------------------------------------

Foldseek 3Di:
DWDKDALVRLLVVCVLLVNDNDSVVSVVCCVVVLFPWDADPDNVRGIIGTPVSSVVSSCVVPPCSVVVSVCCCVVPVDDDPPPPPPDDPDDDPDPPPVPPPPPDPPVVVVVVVVVVVVVVVVVVVVVVVVVVVVVVVVVVVVVVVVVVVVVVVVVVVVVVVVVVVVVVVVVVVVVCVVPPPPPVQVVQQDDPVRVVCLQCVDPPSVVCPVVSVVVVVLCCVQDDPSGGDCVQDDPPPQWGARPQQRDIDNDVSVVCVPVVVSSCVVVVNDDDPDPPPPPDDDDDDDDDDDDDDDDDDDDDDDDDDDDDDDDDDDDDDDDDDDDDDDDDDDDDDDDDDDD

Radius of gyration: 46.51 Å; Cα contacts (8 Å, |Δi|>4): 171; chains: 1; bounding box: 96×71×130 Å